Protein AF-A0A933Y290-F1 (afdb_monomer)

Radius of gyration: 16.46 Å; Cα contacts (8 Å, |Δi|>4): 812; chains: 1; bounding box: 44×34×40 Å

Solvent-accessible surface area (backbone atoms only — not comparable to full-atom values): 11798 Å² total; per-residue (Å²): 84,79,45,64,68,41,77,47,66,64,30,86,40,48,66,35,74,45,85,66,47,60,42,38,39,39,33,39,24,38,37,29,41,10,52,30,3,31,33,42,36,52,27,55,89,42,58,9,36,37,38,37,30,27,23,38,33,32,13,8,26,36,55,54,27,0,26,41,34,42,32,26,21,38,29,34,44,35,24,26,23,27,36,28,40,26,19,5,68,60,6,5,29,35,33,34,31,49,19,64,39,31,39,40,28,19,18,29,41,50,59,76,76,89,62,64,26,40,46,32,31,31,36,49,13,26,41,38,40,29,18,25,35,26,62,69,37,77,78,45,45,46,68,29,97,72,26,46,80,46,82,50,62,65,54,39,62,66,74,50,44,42,68,30,65,30,29,88,82,64,41,55,72,53,48,87,57,37,34,80,46,60,30,92,86,22,71,35,48,26,23,4,40,56,84,66,51,53,54,17,77,76,36,85,87,68,83,74,64,42,76,44,60,46,63,51,28,55,81,72,41,62,32,56,48,68,50,93,88,52,71,79,66,36,43,75,71,80,52,27,21,29,33,14,24,41,46,57,81,126

Nearest PDB structures (foldseek):
  4mxn-assembly2_B  TM=4.939E-01  e=3.594E-01  Parabacteroides merdae ATCC 43184
  4mxn-assembly4_D  TM=4.990E-01  e=5.391E-01  Parabacteroides merdae ATCC 43184
  5w6h-assembly1_C  TM=6.050E-01  e=1.563E+00  Kuttervirus CBA120
  6nzs-assembly1_A  TM=2.242E-01  e=3.177E+00  Pseudarthrobacter oxydans

Structure (mmCIF, N/CA/C/O backbone):
data_AF-A0A933Y290-F1
#
_entry.id   AF-A0A933Y290-F1
#
loop_
_atom_site.group_PDB
_atom_site.id
_atom_site.type_symbol
_atom_site.label_atom_id
_atom_site.label_alt_id
_atom_site.label_comp_id
_atom_site.label_asym_id
_atom_site.label_entity_id
_atom_site.label_seq_id
_atom_site.pdbx_PDB_ins_code
_atom_site.Cartn_x
_atom_site.Cartn_y
_atom_site.Cartn_z
_atom_site.occupancy
_atom_site.B_iso_or_equiv
_atom_site.auth_seq_id
_atom_site.auth_comp_id
_atom_site.auth_asym_id
_atom_site.auth_atom_id
_atom_site.pdbx_PDB_model_num
ATOM 1 N N . MET A 1 1 ? 4.139 18.335 2.724 1.00 83.25 1 MET A N 1
ATOM 2 C CA . MET A 1 1 ? 3.183 18.327 1.597 1.00 83.25 1 MET A CA 1
ATOM 3 C C . MET A 1 1 ? 2.053 17.419 2.010 1.00 83.25 1 MET A C 1
ATOM 5 O O . MET A 1 1 ? 2.340 16.337 2.496 1.00 83.25 1 MET A O 1
ATOM 9 N N . GLN A 1 2 ? 0.821 17.872 1.860 1.00 86.31 2 GLN A N 1
ATOM 10 C CA . GLN A 1 2 ? -0.363 17.123 2.254 1.00 86.31 2 GLN A CA 1
ATOM 11 C C . GLN A 1 2 ? -1.318 17.171 1.072 1.00 86.31 2 GLN A C 1
ATOM 13 O O . GLN A 1 2 ? -1.590 18.255 0.552 1.00 86.31 2 GLN A O 1
ATOM 18 N N . LEU A 1 3 ? -1.709 15.998 0.591 1.00 88.19 3 LEU A N 1
ATOM 19 C CA . LEU A 1 3 ? -2.733 15.824 -0.423 1.00 88.19 3 LEU A CA 1
ATOM 20 C C . LEU A 1 3 ? -3.827 14.963 0.175 1.00 88.19 3 LEU A C 1
ATOM 22 O O . LEU A 1 3 ? -3.558 13.891 0.716 1.00 88.19 3 LEU A O 1
ATOM 26 N N . GLU A 1 4 ? -5.049 15.448 0.041 1.00 89.00 4 GLU A N 1
ATOM 27 C CA . GLU A 1 4 ? -6.233 14.811 0.588 1.00 89.00 4 GLU A CA 1
ATOM 28 C C . GLU A 1 4 ? -7.268 14.727 -0.512 1.00 89.00 4 GLU A C 1
ATOM 30 O O . GLU A 1 4 ? -7.468 15.699 -1.252 1.00 89.00 4 GLU A O 1
ATOM 35 N N . ARG A 1 5 ? -7.883 13.552 -0.672 1.00 88.12 5 ARG A N 1
ATOM 36 C CA . ARG A 1 5 ? -8.998 13.338 -1.609 1.00 88.12 5 ARG A CA 1
ATOM 37 C C . ARG A 1 5 ? -8.696 13.812 -3.034 1.00 88.12 5 ARG A C 1
ATOM 39 O O . ARG A 1 5 ? -9.580 14.230 -3.782 1.00 88.12 5 ARG A O 1
ATOM 46 N N . THR A 1 6 ? -7.421 13.767 -3.412 1.00 90.94 6 THR A N 1
ATOM 47 C CA . THR A 1 6 ? -6.929 14.319 -4.671 1.00 90.94 6 THR A CA 1
ATOM 48 C C . THR A 1 6 ? -6.850 13.213 -5.714 1.00 90.94 6 THR A C 1
ATOM 50 O O . THR A 1 6 ? -6.317 12.135 -5.452 1.00 90.94 6 THR A O 1
ATOM 53 N N . ARG A 1 7 ? -7.362 13.488 -6.918 1.00 91.19 7 ARG A N 1
ATOM 54 C CA . ARG A 1 7 ? -7.222 12.607 -8.084 1.00 91.19 7 ARG A CA 1
ATOM 55 C C . ARG A 1 7 ? -6.186 13.189 -9.042 1.00 91.19 7 ARG A C 1
ATOM 57 O O . ARG A 1 7 ? -6.366 14.303 -9.526 1.00 91.19 7 ARG A O 1
ATOM 64 N N . ILE A 1 8 ? -5.119 12.440 -9.306 1.00 89.94 8 ILE A N 1
ATOM 65 C CA . ILE A 1 8 ? -4.008 12.831 -10.181 1.00 89.94 8 ILE A CA 1
ATOM 66 C C . ILE A 1 8 ? -3.876 11.787 -11.286 1.00 89.94 8 ILE A C 1
ATOM 68 O O . ILE A 1 8 ? -3.597 10.624 -10.997 1.00 89.94 8 ILE A O 1
ATOM 72 N N . VAL A 1 9 ? -4.086 12.190 -12.540 1.00 89.62 9 VAL A N 1
ATOM 73 C CA . VAL A 1 9 ? -4.173 11.238 -13.654 1.00 89.62 9 VAL A CA 1
ATOM 74 C C . VAL A 1 9 ? -3.431 11.688 -14.904 1.00 89.62 9 VAL A C 1
ATOM 76 O O . VAL A 1 9 ? -3.265 12.889 -15.119 1.00 89.62 9 VAL A O 1
ATOM 79 N N . ASP A 1 10 ? -2.999 10.711 -15.705 1.00 86.19 10 ASP A N 1
ATOM 80 C CA . ASP A 1 10 ? -2.481 10.868 -17.073 1.00 86.19 10 ASP A CA 1
ATOM 81 C C . ASP A 1 10 ? -1.319 11.873 -17.220 1.00 86.19 10 ASP A C 1
ATOM 83 O O . ASP A 1 10 ? -1.198 12.587 -18.221 1.00 86.19 10 ASP A O 1
ATOM 87 N N . ASN A 1 11 ? -0.429 11.953 -16.222 1.00 82.81 11 ASN A N 1
ATOM 88 C CA . ASN A 1 11 ? 0.735 12.835 -16.303 1.00 82.81 11 ASN A CA 1
ATOM 89 C C . ASN A 1 11 ? 1.838 12.239 -17.180 1.00 82.81 11 ASN A C 1
ATOM 91 O O . ASN A 1 11 ? 2.195 11.065 -17.082 1.00 82.81 11 ASN A O 1
ATOM 95 N N . ALA A 1 12 ? 2.462 13.108 -17.978 1.00 70.31 12 ALA A N 1
ATOM 96 C CA . ALA A 1 12 ? 3.629 12.769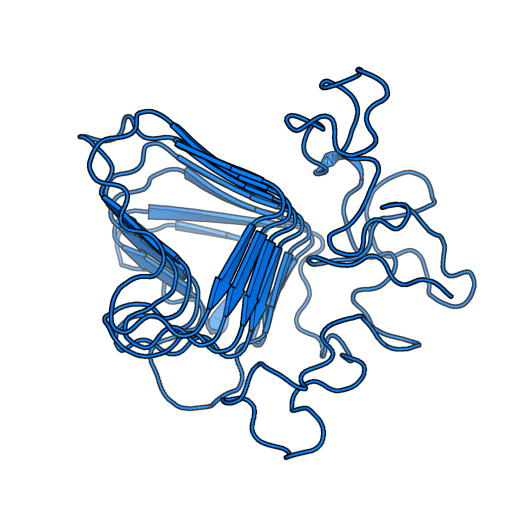 -18.794 1.00 70.31 12 ALA A CA 1
ATOM 97 C C . ALA A 1 12 ? 4.946 12.677 -17.988 1.00 70.31 12 ALA A C 1
ATOM 99 O O . ALA A 1 12 ? 5.973 12.296 -18.541 1.00 70.31 12 ALA A O 1
ATOM 100 N N . GLY A 1 13 ? 4.935 13.057 -16.705 1.00 70.31 13 GLY A N 1
ATOM 101 C CA . GLY A 1 13 ? 6.044 12.919 -15.754 1.00 70.31 13 GLY A CA 1
ATOM 102 C C . GLY A 1 13 ? 5.588 12.197 -14.484 1.00 70.31 13 GLY A C 1
ATOM 103 O O . GLY A 1 13 ? 4.470 11.689 -14.451 1.00 70.31 13 GLY A O 1
ATOM 104 N N . TYR A 1 14 ? 6.418 12.183 -13.433 1.00 67.88 14 TYR A N 1
ATOM 105 C CA . TYR A 1 14 ? 5.937 11.754 -12.113 1.00 67.88 14 TYR A CA 1
ATOM 106 C C . TYR A 1 14 ? 4.724 12.607 -11.724 1.00 67.88 14 TYR A C 1
ATOM 108 O O . TYR A 1 14 ? 4.820 13.837 -11.750 1.00 67.88 14 TYR A O 1
ATOM 116 N N . ALA A 1 15 ? 3.615 11.970 -11.342 1.00 77.19 15 ALA A N 1
ATOM 117 C CA . ALA A 1 15 ? 2.432 12.682 -10.847 1.00 77.19 15 ALA A CA 1
ATOM 118 C C . ALA A 1 15 ? 2.764 13.529 -9.606 1.00 77.19 15 ALA A C 1
ATOM 120 O O . ALA A 1 15 ? 2.271 14.646 -9.450 1.00 77.19 15 ALA A O 1
ATOM 121 N N . LEU A 1 16 ? 3.654 13.022 -8.752 1.00 83.56 16 LEU A N 1
ATOM 122 C CA . LEU A 1 16 ? 4.161 13.714 -7.578 1.00 83.56 16 LEU A CA 1
ATOM 123 C C . LEU A 1 16 ? 5.692 13.693 -7.551 1.00 83.56 16 LEU A C 1
ATOM 125 O O . LEU A 1 16 ? 6.316 12.638 -7.456 1.00 83.56 16 LEU A O 1
ATOM 129 N N . TYR A 1 17 ? 6.294 14.883 -7.578 1.00 82.88 17 TYR A N 1
ATOM 130 C CA . TYR A 1 17 ? 7.720 15.090 -7.332 1.00 82.88 17 TYR A CA 1
ATOM 131 C C . TYR A 1 17 ? 7.901 15.959 -6.089 1.00 82.88 17 TYR A C 1
ATOM 133 O O . TYR A 1 17 ? 7.688 17.173 -6.118 1.00 82.88 17 TYR A O 1
ATOM 141 N N . ALA A 1 18 ? 8.290 15.338 -4.981 1.00 77.31 18 ALA A N 1
ATOM 142 C CA . ALA A 1 18 ? 8.380 16.009 -3.693 1.00 77.31 18 ALA A CA 1
ATOM 143 C C . ALA A 1 18 ? 9.837 16.338 -3.337 1.00 77.31 18 ALA A C 1
ATOM 145 O O . ALA A 1 18 ? 10.438 15.700 -2.476 1.00 77.31 18 ALA A O 1
ATOM 146 N N . SER A 1 19 ? 10.437 17.342 -3.983 1.00 64.06 19 SER A N 1
ATOM 147 C CA . SER A 1 19 ? 11.769 17.805 -3.580 1.00 64.06 19 SER A CA 1
ATOM 148 C C . SER A 1 19 ? 11.686 18.576 -2.267 1.00 64.06 19 SER A C 1
ATOM 150 O O . SER A 1 19 ? 11.205 19.707 -2.262 1.00 64.06 19 SER A O 1
ATOM 152 N N . THR A 1 20 ? 12.229 18.006 -1.190 1.00 65.75 20 THR A N 1
ATOM 153 C CA . THR A 1 20 ? 12.545 18.649 0.107 1.00 65.75 20 THR A CA 1
ATOM 154 C C . THR A 1 20 ? 11.535 18.701 1.274 1.00 65.75 20 THR A C 1
ATOM 156 O O . THR A 1 20 ? 11.839 19.377 2.259 1.00 65.75 20 THR A O 1
ATOM 159 N N . PRO A 1 21 ? 10.380 18.011 1.299 1.00 67.88 21 PRO A N 1
ATOM 160 C CA . PRO A 1 21 ? 9.510 18.087 2.473 1.00 67.88 21 PRO A CA 1
ATOM 161 C C . PRO A 1 21 ? 10.057 17.280 3.664 1.00 67.88 21 PRO A C 1
ATOM 163 O O . PRO A 1 21 ? 10.553 16.165 3.511 1.00 67.88 21 PRO A O 1
ATOM 166 N N . ALA A 1 22 ? 9.892 17.827 4.873 1.00 81.94 22 ALA A N 1
ATOM 167 C CA . ALA A 1 22 ? 10.108 17.092 6.122 1.00 81.94 22 ALA A CA 1
ATOM 168 C C . ALA A 1 22 ? 9.022 16.024 6.361 1.00 81.94 22 ALA A C 1
ATOM 170 O O . ALA A 1 22 ? 9.302 14.990 6.954 1.00 81.94 22 ALA A O 1
ATOM 171 N N . ALA A 1 23 ? 7.803 16.252 5.860 1.00 89.88 23 ALA A N 1
ATOM 172 C CA . ALA A 1 23 ? 6.689 15.313 5.947 1.00 89.88 23 ALA A CA 1
ATOM 173 C C . ALA A 1 23 ? 5.847 15.324 4.662 1.00 89.88 23 ALA A C 1
ATOM 175 O O . ALA A 1 23 ? 5.568 16.393 4.095 1.00 89.88 23 ALA A O 1
ATOM 176 N N . ILE A 1 24 ? 5.437 14.140 4.214 1.00 91.75 24 ILE A N 1
ATOM 177 C CA . ILE A 1 24 ? 4.504 13.920 3.106 1.00 91.75 24 ILE A CA 1
ATOM 178 C C . ILE A 1 24 ? 3.327 13.108 3.623 1.00 91.75 24 ILE A C 1
ATOM 180 O O . ILE A 1 24 ? 3.532 12.073 4.246 1.00 91.75 24 ILE A O 1
ATOM 184 N N . GLN A 1 25 ? 2.116 13.569 3.339 1.00 92.12 25 GLN A N 1
ATOM 185 C CA . GLN A 1 25 ? 0.874 12.873 3.646 1.00 92.12 25 GLN A CA 1
ATOM 186 C C . GLN A 1 25 ? 0.047 12.772 2.366 1.00 92.12 25 GLN A C 1
ATOM 188 O O . GLN A 1 25 ? -0.246 13.792 1.739 1.00 92.12 25 GLN A O 1
ATOM 193 N N . LEU A 1 26 ? -0.278 11.547 1.969 1.00 93.75 26 LEU A N 1
ATOM 194 C CA . LEU A 1 26 ? -1.248 11.235 0.928 1.00 93.75 26 LEU A CA 1
ATOM 195 C C . LEU A 1 26 ? -2.401 10.517 1.621 1.00 93.75 26 LEU A C 1
ATOM 197 O O . LEU A 1 26 ? -2.192 9.436 2.165 1.00 93.75 26 LEU A O 1
ATOM 201 N N . VAL A 1 27 ? -3.577 11.135 1.643 1.00 94.00 27 VAL A N 1
ATOM 202 C CA . VAL A 1 27 ? -4.765 10.590 2.311 1.00 94.00 27 VAL A CA 1
ATOM 203 C C . VAL A 1 27 ? -5.911 10.550 1.311 1.00 94.00 27 VAL A C 1
ATOM 205 O O . VAL A 1 27 ? -6.169 11.540 0.618 1.00 94.00 27 VAL A O 1
ATOM 208 N N . ALA A 1 28 ? -6.579 9.406 1.184 1.00 94.88 28 ALA A N 1
ATOM 209 C CA . ALA A 1 28 ? -7.736 9.239 0.300 1.00 94.88 28 ALA A CA 1
ATOM 210 C C . ALA A 1 28 ? -7.475 9.659 -1.169 1.00 94.88 28 ALA A C 1
ATOM 212 O O . ALA A 1 28 ? -8.363 10.164 -1.860 1.00 94.88 28 ALA A O 1
ATOM 213 N N . CYS A 1 29 ? -6.240 9.521 -1.664 1.00 95.62 29 CYS A N 1
ATOM 214 C CA . CYS A 1 29 ? -5.858 9.971 -3.006 1.00 95.62 29 CYS A CA 1
ATOM 215 C C . CYS A 1 29 ? -6.007 8.865 -4.058 1.00 95.62 29 CYS A C 1
ATOM 217 O O . CYS A 1 29 ? -5.816 7.686 -3.775 1.00 95.62 29 CYS A O 1
ATOM 219 N N . ARG A 1 30 ? -6.278 9.254 -5.308 1.00 96.62 30 ARG A N 1
ATOM 220 C CA . ARG A 1 30 ? -6.253 8.359 -6.477 1.00 96.62 30 ARG A CA 1
ATOM 221 C C . ARG A 1 30 ? -5.191 8.836 -7.449 1.00 96.62 30 ARG A C 1
ATOM 223 O O . ARG A 1 30 ? -5.301 9.946 -7.969 1.00 96.62 30 ARG A O 1
ATOM 230 N N . ILE A 1 31 ? -4.172 8.027 -7.695 1.00 96.06 31 ILE A N 1
ATOM 231 C CA . ILE A 1 31 ? -3.076 8.371 -8.599 1.00 96.06 31 ILE A CA 1
ATOM 232 C C . ILE A 1 31 ? -3.006 7.296 -9.677 1.00 96.06 31 ILE A C 1
ATOM 234 O O . ILE A 1 31 ? -2.653 6.158 -9.376 1.00 96.06 31 ILE A O 1
ATOM 238 N N . GLN A 1 32 ? -3.410 7.630 -10.905 1.00 95.69 32 GLN A N 1
ATOM 239 C CA . GLN A 1 32 ? -3.681 6.619 -11.936 1.00 95.69 32 GLN A CA 1
ATOM 240 C C . GLN A 1 32 ? -3.190 7.032 -13.330 1.00 95.69 32 GLN A C 1
ATOM 242 O O . GLN A 1 32 ? -3.154 8.219 -13.641 1.00 95.69 32 GLN A O 1
ATOM 247 N N . GLY A 1 33 ? -2.799 6.087 -14.185 1.00 93.31 33 GLY A N 1
ATOM 248 C CA . GLY A 1 33 ? -2.497 6.365 -15.602 1.00 93.31 33 GLY A CA 1
ATOM 249 C C . GLY A 1 33 ? -1.226 7.168 -15.890 1.00 93.31 33 GLY A C 1
ATOM 250 O O . GLY A 1 33 ? -1.034 7.653 -17.005 1.00 93.31 33 GLY A O 1
ATOM 251 N N . ASN A 1 34 ? -0.349 7.388 -14.907 1.00 93.06 34 ASN A N 1
ATOM 252 C CA . ASN A 1 34 ? 0.820 8.253 -15.103 1.00 93.06 34 ASN A CA 1
ATOM 253 C C . ASN A 1 34 ? 1.928 7.525 -15.878 1.00 93.06 34 ASN A C 1
ATOM 255 O O . ASN A 1 34 ? 2.181 6.354 -15.635 1.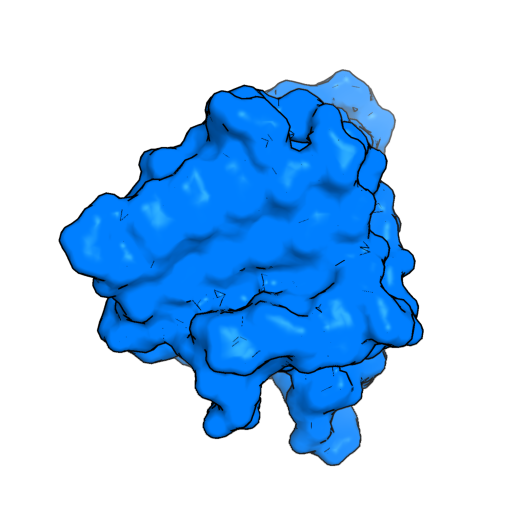00 93.06 34 ASN A O 1
ATOM 259 N N . SER A 1 35 ? 2.611 8.207 -16.803 1.00 89.50 35 SER A N 1
ATOM 260 C CA . SER A 1 35 ? 3.530 7.568 -17.771 1.00 89.50 35 SER A CA 1
ATOM 261 C C . SER A 1 35 ? 5.003 7.485 -17.337 1.00 89.50 35 SER A C 1
ATOM 263 O O . SER A 1 35 ? 5.815 6.875 -18.036 1.00 89.50 35 SER A O 1
ATOM 265 N N . ILE A 1 36 ? 5.381 8.124 -16.223 1.00 87.75 36 ILE A N 1
ATOM 266 C CA . ILE A 1 36 ? 6.724 8.016 -15.614 1.00 87.75 36 ILE A CA 1
ATOM 267 C C . ILE A 1 36 ? 6.575 7.816 -14.099 1.00 87.75 36 ILE A C 1
ATOM 269 O O . ILE A 1 36 ? 7.250 8.460 -13.304 1.00 87.75 36 ILE A O 1
ATOM 273 N N . GLY A 1 37 ? 5.654 6.948 -13.700 1.00 88.12 37 GLY A N 1
ATOM 274 C CA . GLY A 1 37 ? 5.375 6.607 -12.314 1.00 88.12 37 GLY A CA 1
ATOM 275 C C . GLY A 1 37 ? 4.480 7.601 -11.563 1.00 88.12 37 GLY A C 1
ATOM 276 O O . GLY A 1 37 ? 4.270 8.744 -11.978 1.00 88.12 37 GLY A O 1
ATOM 277 N N . ALA A 1 38 ? 3.941 7.167 -10.425 1.00 89.81 38 ALA A N 1
ATOM 278 C CA . ALA A 1 38 ? 2.997 7.947 -9.631 1.00 89.81 38 ALA A CA 1
ATOM 279 C C . ALA A 1 38 ? 3.700 8.972 -8.732 1.00 89.81 38 ALA A C 1
ATOM 281 O O . ALA A 1 38 ? 3.397 10.163 -8.782 1.00 89.81 38 ALA A O 1
ATOM 282 N N . ALA A 1 39 ? 4.651 8.536 -7.908 1.00 91.75 39 ALA A N 1
ATOM 283 C CA . ALA A 1 39 ? 5.265 9.387 -6.898 1.00 91.75 39 ALA A CA 1
ATOM 284 C C . ALA A 1 39 ? 6.755 9.094 -6.724 1.00 91.75 39 ALA A C 1
ATOM 286 O O . ALA A 1 39 ? 7.153 7.983 -6.378 1.00 91.75 39 ALA A O 1
ATOM 287 N N . TYR A 1 40 ? 7.579 10.130 -6.880 1.00 93.00 40 TYR A N 1
ATOM 288 C CA . TYR A 1 40 ? 8.984 10.111 -6.498 1.00 93.00 40 TYR A CA 1
ATOM 289 C C . TYR A 1 40 ? 9.237 11.047 -5.316 1.00 93.00 40 TYR A C 1
ATOM 291 O O . TYR A 1 40 ? 9.005 12.261 -5.377 1.00 93.00 40 TYR A O 1
ATOM 299 N N . ILE A 1 41 ? 9.741 10.459 -4.234 1.00 92.62 41 ILE A N 1
ATOM 300 C CA . ILE A 1 41 ? 9.990 11.119 -2.959 1.00 92.62 41 ILE A CA 1
ATOM 301 C C . ILE A 1 41 ? 11.487 11.022 -2.621 1.00 92.62 41 ILE A C 1
ATOM 303 O O . ILE A 1 41 ? 11.935 10.047 -2.007 1.00 92.62 41 ILE A O 1
ATOM 307 N N . PRO A 1 42 ? 12.284 12.034 -3.009 1.00 91.00 42 PRO A N 1
ATOM 308 C CA . PRO A 1 42 ? 13.645 12.203 -2.522 1.00 91.00 42 PRO A CA 1
ATOM 309 C C . PRO A 1 42 ? 13.639 12.847 -1.128 1.00 91.00 42 PRO A C 1
ATOM 311 O O . PRO A 1 42 ? 13.432 14.052 -0.966 1.00 91.00 42 PRO A O 1
ATOM 314 N N . GLY A 1 43 ? 13.885 12.033 -0.109 1.00 83.56 43 GLY A N 1
ATOM 315 C CA . GLY A 1 43 ? 14.068 12.464 1.266 1.00 83.56 43 GLY A CA 1
ATOM 316 C C . GLY A 1 43 ? 15.353 13.269 1.470 1.00 83.56 43 GLY A C 1
ATOM 317 O O . GLY A 1 43 ? 16.386 13.034 0.839 1.00 83.56 43 GLY A O 1
ATOM 318 N N . VAL A 1 44 ? 15.299 14.241 2.382 1.00 76.62 44 VAL A N 1
ATOM 319 C CA . VAL A 1 44 ? 16.448 15.101 2.708 1.00 76.62 44 VAL A CA 1
ATOM 320 C C . VAL A 1 44 ? 17.234 14.481 3.858 1.00 76.62 44 VAL A C 1
ATOM 322 O O . VAL A 1 44 ? 16.897 14.664 5.028 1.00 76.62 44 VAL A O 1
ATOM 325 N N . GLY A 1 45 ? 18.279 13.718 3.530 1.00 70.25 45 GLY A N 1
ATOM 326 C CA . GLY A 1 45 ? 19.233 13.204 4.519 1.00 70.25 45 GLY A CA 1
ATOM 327 C C . GLY A 1 45 ? 18.620 12.328 5.619 1.00 70.25 45 GLY A C 1
ATOM 328 O O . GLY A 1 45 ? 19.118 12.356 6.740 1.00 70.25 45 GLY A O 1
ATOM 329 N N . GLY A 1 46 ? 17.544 11.583 5.332 1.00 73.56 46 GLY A N 1
ATOM 330 C CA . GLY A 1 46 ? 16.915 10.688 6.308 1.00 73.56 46 GLY A CA 1
ATOM 331 C C . GLY A 1 46 ? 15.998 11.371 7.323 1.00 73.56 46 GLY A C 1
ATOM 332 O O . GLY A 1 46 ? 15.773 10.796 8.379 1.00 73.56 46 GLY A O 1
ATOM 333 N N . THR A 1 47 ? 15.483 12.575 7.039 1.00 87.12 47 THR A N 1
ATOM 334 C CA . THR A 1 47 ? 14.530 13.286 7.925 1.00 87.12 47 THR A CA 1
ATOM 335 C C . THR A 1 47 ? 13.083 13.260 7.433 1.00 87.12 47 THR A C 1
ATOM 337 O O . THR A 1 47 ? 12.168 13.517 8.206 1.00 87.12 47 THR A O 1
ATOM 340 N N . THR A 1 48 ? 12.859 12.935 6.156 1.00 93.06 48 THR A N 1
ATOM 341 C CA . THR A 1 48 ? 11.524 12.953 5.549 1.00 93.06 48 THR A CA 1
ATOM 342 C 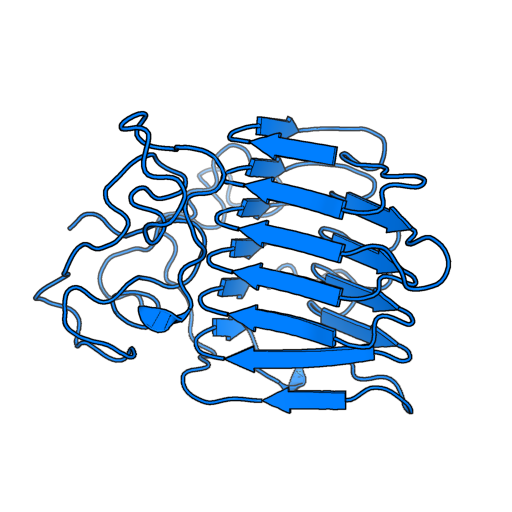C . THR A 1 48 ? 10.679 11.781 6.035 1.00 93.06 48 THR A C 1
ATOM 344 O O . THR A 1 48 ? 11.062 10.630 5.821 1.00 93.06 48 THR A O 1
ATOM 347 N N . THR A 1 49 ? 9.517 12.055 6.623 1.00 94.38 49 THR A N 1
ATOM 348 C CA . THR A 1 49 ? 8.494 11.040 6.908 1.00 94.38 49 THR A CA 1
ATOM 349 C C . THR A 1 49 ? 7.435 11.020 5.812 1.00 94.38 49 THR A C 1
ATOM 351 O O . THR A 1 49 ? 7.084 12.057 5.245 1.00 94.38 49 THR A O 1
ATOM 354 N N . VAL A 1 50 ? 6.937 9.831 5.488 1.00 95.31 50 VAL A N 1
ATOM 355 C CA . VAL A 1 50 ? 5.879 9.636 4.492 1.00 95.31 50 VAL A CA 1
ATOM 356 C C . VAL A 1 50 ? 4.723 8.885 5.142 1.00 95.31 50 VAL A C 1
ATOM 358 O O . VAL A 1 50 ? 4.942 7.870 5.794 1.00 95.31 50 VAL A O 1
ATOM 361 N N . ASN A 1 51 ? 3.507 9.383 4.969 1.00 95.44 51 ASN A N 1
ATOM 362 C CA . ASN A 1 51 ? 2.272 8.695 5.312 1.00 95.44 51 ASN A CA 1
ATOM 363 C C . ASN A 1 51 ? 1.437 8.551 4.041 1.00 95.44 51 ASN A C 1
ATOM 365 O O . ASN A 1 51 ? 1.183 9.547 3.361 1.00 95.44 51 ASN A O 1
ATOM 369 N N . VAL A 1 52 ? 1.044 7.328 3.720 1.00 96.94 52 VAL A N 1
ATOM 370 C CA . VAL A 1 52 ? 0.152 7.006 2.609 1.00 96.94 52 VAL A CA 1
ATOM 371 C C . VAL A 1 52 ? -0.984 6.193 3.194 1.00 96.94 52 VAL A C 1
ATOM 373 O O . VAL A 1 52 ? -0.771 5.064 3.622 1.00 96.94 52 VAL A O 1
ATOM 376 N N . ASP A 1 53 ? -2.165 6.784 3.243 1.00 96.19 53 ASP A N 1
ATOM 377 C CA . ASP A 1 53 ? -3.338 6.162 3.833 1.00 96.19 53 ASP A CA 1
ATOM 378 C C . ASP A 1 53 ? -4.519 6.263 2.872 1.00 96.19 53 ASP A C 1
ATOM 380 O O . ASP A 1 53 ? -4.715 7.290 2.214 1.00 96.19 53 ASP A O 1
ATOM 384 N N . GLN A 1 54 ? -5.280 5.177 2.741 1.00 96.12 54 GLN A N 1
ATOM 385 C CA . GLN A 1 54 ? -6.496 5.142 1.918 1.00 96.12 54 GLN A CA 1
ATOM 386 C C . GLN A 1 54 ? -6.279 5.529 0.457 1.00 96.12 54 GLN A C 1
ATOM 388 O O . GLN A 1 54 ? -7.150 6.101 -0.195 1.00 96.12 54 GLN A O 1
ATOM 393 N N . CYS A 1 55 ? -5.092 5.260 -0.075 1.00 97.50 55 CYS A N 1
ATOM 394 C CA . CYS A 1 55 ? -4.766 5.648 -1.435 1.00 97.50 55 CYS A CA 1
ATOM 395 C C . CYS A 1 55 ? -5.017 4.509 -2.424 1.00 97.50 55 CYS A C 1
ATOM 397 O O . CYS A 1 55 ? -4.908 3.328 -2.098 1.00 97.50 55 CYS A O 1
ATOM 399 N N . LEU A 1 56 ? -5.289 4.887 -3.667 1.00 98.00 56 LEU A N 1
ATOM 400 C CA . LEU A 1 56 ? -5.295 3.989 -4.811 1.00 98.00 56 LEU A CA 1
ATOM 401 C C . LEU A 1 56 ? -4.211 4.413 -5.800 1.00 98.00 56 LEU A C 1
ATOM 403 O O . LEU A 1 56 ? -4.232 5.537 -6.311 1.00 98.00 56 LEU A O 1
ATOM 407 N N . PHE A 1 57 ? -3.306 3.487 -6.096 1.00 97.00 57 PHE A N 1
ATOM 408 C CA . PHE A 1 57 ? -2.337 3.582 -7.179 1.00 97.00 57 PHE A CA 1
ATOM 409 C C . PHE A 1 57 ? -2.681 2.525 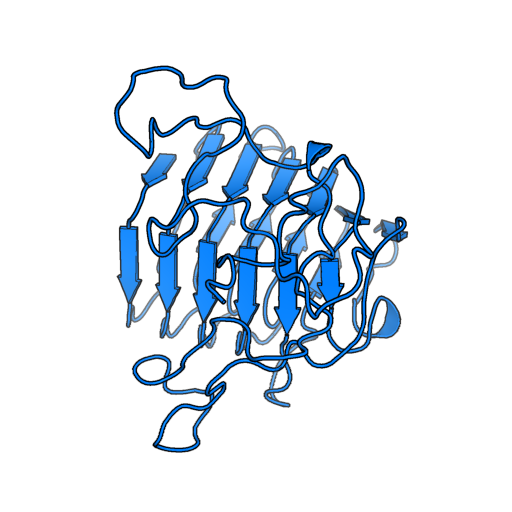-8.219 1.00 97.00 57 PHE A C 1
ATOM 411 O O . PHE A 1 57 ? -2.554 1.338 -7.939 1.00 97.00 57 PHE A O 1
ATOM 418 N N . ASP A 1 58 ? -3.109 2.953 -9.402 1.00 95.88 58 ASP A N 1
ATOM 419 C CA . ASP A 1 58 ? -3.584 2.041 -10.445 1.00 95.88 58 ASP A CA 1
ATOM 420 C C . ASP A 1 58 ? -3.024 2.431 -11.810 1.00 95.88 58 ASP A C 1
ATOM 422 O O . ASP A 1 58 ? -3.083 3.595 -12.204 1.00 95.88 58 ASP A O 1
ATOM 426 N N . ALA A 1 59 ? -2.449 1.460 -12.514 1.00 94.00 59 ALA A N 1
ATOM 427 C CA . ALA A 1 59 ? -1.983 1.618 -13.888 1.00 94.00 59 ALA A CA 1
ATOM 428 C C . ALA A 1 59 ? -1.038 2.827 -14.045 1.00 94.00 59 ALA A C 1
ATOM 430 O O . ALA A 1 59 ? -1.228 3.723 -14.863 1.00 94.00 59 ALA A O 1
ATOM 431 N N . ASN A 1 60 ? -0.014 2.898 -13.192 1.00 93.25 60 ASN A N 1
ATOM 432 C CA . ASN A 1 60 ? 1.055 3.884 -13.323 1.00 93.25 60 ASN A CA 1
ATOM 433 C C . ASN A 1 60 ? 2.285 3.213 -13.937 1.00 93.25 60 ASN A C 1
ATOM 435 O O . ASN A 1 60 ? 2.800 2.233 -13.399 1.00 93.25 60 ASN A O 1
ATOM 439 N N . PHE A 1 61 ? 2.760 3.751 -15.054 1.00 88.94 61 PHE A N 1
ATOM 440 C CA . PHE A 1 61 ? 3.738 3.127 -15.937 1.00 88.94 61 PHE A CA 1
ATOM 441 C C . PHE A 1 61 ? 5.048 3.893 -16.012 1.00 88.94 61 PHE A C 1
ATOM 443 O O . PHE A 1 61 ? 5.133 5.084 -15.719 1.00 88.94 61 PHE A O 1
ATOM 450 N N . GLY A 1 62 ? 6.056 3.210 -16.544 1.00 85.12 62 GLY A N 1
ATOM 451 C CA . GLY A 1 62 ? 7.313 3.803 -16.956 1.00 85.12 62 GLY A CA 1
ATOM 452 C C . GLY A 1 62 ? 8.197 4.231 -15.790 1.00 85.12 62 GLY A C 1
ATOM 453 O O . GLY A 1 62 ? 8.015 3.861 -14.633 1.00 85.12 62 GLY A O 1
ATOM 454 N N . GLY A 1 63 ? 9.244 4.984 -16.124 1.00 86.50 63 GLY A N 1
ATOM 455 C CA . GLY A 1 63 ? 10.262 5.363 -15.151 1.00 86.50 63 GLY A CA 1
ATOM 456 C C . GLY A 1 63 ? 10.931 4.157 -14.475 1.00 86.50 63 GLY A C 1
ATOM 457 O O . GLY A 1 63 ? 11.031 3.060 -15.032 1.00 86.50 63 GLY A O 1
ATOM 458 N N . ASN A 1 64 ? 11.438 4.386 -13.263 1.00 91.81 64 ASN A N 1
ATOM 459 C CA . ASN A 1 64 ? 12.043 3.323 -12.460 1.00 91.81 64 ASN A CA 1
ATOM 460 C C . ASN A 1 64 ? 10.995 2.550 -11.656 1.00 91.81 64 ASN A C 1
ATOM 462 O O . ASN A 1 64 ? 11.176 1.358 -11.415 1.00 91.81 64 ASN A O 1
ATOM 466 N N . VAL A 1 65 ? 9.928 3.222 -11.227 1.00 94.25 65 VAL A N 1
ATOM 467 C CA . VAL A 1 65 ? 8.920 2.671 -10.321 1.00 94.25 65 VAL A CA 1
ATOM 468 C C . VAL A 1 65 ? 7.553 3.132 -10.786 1.00 94.25 65 VAL A C 1
ATOM 470 O O . VAL A 1 65 ? 7.377 4.333 -10.992 1.00 94.25 65 VAL A O 1
ATOM 473 N N . GLY A 1 66 ? 6.614 2.199 -10.932 1.00 93.38 66 GLY A N 1
ATOM 474 C CA . GLY A 1 66 ? 5.258 2.512 -11.370 1.00 93.38 66 GLY A CA 1
ATOM 475 C C . GLY A 1 66 ? 4.497 3.316 -10.320 1.00 93.38 66 GLY A C 1
ATOM 476 O O . GLY A 1 66 ? 4.008 4.393 -10.631 1.00 93.38 66 GLY A O 1
ATOM 477 N N . ALA A 1 67 ? 4.449 2.888 -9.057 1.00 94.38 67 ALA A N 1
ATOM 478 C CA . ALA A 1 67 ? 3.733 3.645 -8.025 1.00 94.38 67 ALA A CA 1
ATOM 479 C C . ALA A 1 67 ? 4.645 4.548 -7.170 1.00 94.38 67 ALA A C 1
ATOM 481 O O . ALA A 1 67 ? 4.846 5.721 -7.484 1.00 94.38 67 ALA A O 1
ATOM 482 N N . LEU A 1 68 ? 5.193 4.040 -6.072 1.00 95.19 68 LEU A N 1
ATOM 483 C CA . LEU A 1 68 ? 5.836 4.819 -5.022 1.00 95.19 68 LEU A CA 1
ATOM 484 C C . LEU A 1 68 ? 7.345 4.558 -4.944 1.00 95.19 68 LEU A C 1
ATOM 486 O O . LEU A 1 68 ? 7.804 3.479 -4.561 1.00 95.19 68 LEU A O 1
ATOM 490 N N . TRP A 1 69 ? 8.138 5.589 -5.232 1.00 95.75 69 TRP A N 1
ATOM 491 C CA . TRP A 1 69 ? 9.591 5.558 -5.103 1.00 95.75 69 TRP A CA 1
ATOM 492 C C . TRP A 1 69 ? 10.075 6.408 -3.928 1.00 95.75 69 TRP A C 1
ATOM 494 O O . TRP A 1 69 ? 10.069 7.639 -3.982 1.00 95.75 69 TRP A O 1
ATOM 504 N N . LEU A 1 70 ? 10.553 5.735 -2.882 1.00 95.44 70 LEU A N 1
ATOM 505 C CA . LEU A 1 70 ? 11.106 6.337 -1.671 1.00 95.44 70 LEU A CA 1
ATOM 506 C C . LEU A 1 70 ? 12.633 6.299 -1.713 1.00 95.44 70 LEU A C 1
ATOM 508 O O . LEU A 1 70 ? 13.233 5.234 -1.889 1.00 95.44 70 LEU A O 1
ATOM 512 N N . VAL A 1 71 ? 13.282 7.443 -1.515 1.00 94.69 71 VAL A N 1
ATOM 513 C CA . VAL A 1 71 ? 14.747 7.535 -1.490 1.00 94.69 71 VAL A CA 1
ATOM 514 C C . VAL A 1 71 ? 15.191 8.356 -0.294 1.00 94.69 71 VAL A C 1
ATOM 516 O O . VAL A 1 71 ? 14.882 9.532 -0.225 1.00 94.69 71 VAL A O 1
ATOM 519 N N . GLN A 1 72 ? 15.964 7.770 0.621 1.00 94.38 72 GLN A N 1
ATOM 520 C CA . GLN A 1 72 ? 16.533 8.461 1.789 1.00 94.38 72 GLN A CA 1
ATOM 521 C C . GLN A 1 72 ? 15.480 9.126 2.697 1.00 94.38 72 GLN A C 1
ATOM 523 O O . GLN A 1 72 ? 15.738 10.169 3.306 1.00 94.38 72 GLN A O 1
ATOM 528 N N . CYS A 1 73 ? 14.292 8.528 2.797 1.00 94.12 73 CYS A N 1
ATOM 529 C CA . CYS A 1 73 ? 13.290 8.905 3.789 1.00 94.12 73 CYS A CA 1
ATOM 530 C C . CYS A 1 73 ? 13.693 8.367 5.170 1.00 94.12 73 CYS A C 1
ATOM 532 O O . CYS A 1 73 ? 14.355 7.336 5.273 1.00 94.12 73 CYS A O 1
ATOM 534 N N . GLN A 1 74 ? 13.282 9.047 6.239 1.00 95.62 74 GLN A N 1
ATOM 535 C CA . GLN A 1 74 ? 13.396 8.529 7.603 1.00 95.62 74 GLN A CA 1
ATOM 536 C C . GLN A 1 74 ? 12.518 7.287 7.772 1.00 95.62 74 GLN A C 1
ATOM 538 O O . GLN A 1 74 ? 12.955 6.262 8.292 1.00 95.62 74 GLN A O 1
ATOM 543 N N . SER A 1 75 ? 11.264 7.403 7.338 1.00 96.50 75 SER A N 1
ATOM 544 C CA . SER A 1 75 ? 10.260 6.358 7.453 1.00 96.50 75 SER A CA 1
ATOM 545 C C . SER A 1 75 ? 9.126 6.565 6.456 1.00 96.50 75 SER A C 1
ATOM 547 O O . SER A 1 75 ? 8.880 7.690 6.010 1.00 96.50 75 SER A O 1
ATOM 549 N N . ALA A 1 76 ? 8.417 5.486 6.147 1.00 97.44 76 ALA A N 1
ATOM 550 C CA . ALA A 1 76 ? 7.164 5.522 5.410 1.00 97.44 76 ALA A CA 1
ATOM 551 C C . ALA A 1 76 ? 6.143 4.586 6.063 1.00 97.44 76 ALA A C 1
ATOM 553 O O . ALA A 1 76 ? 6.443 3.413 6.267 1.00 97.44 76 ALA A O 1
ATOM 554 N N . SER A 1 77 ? 4.962 5.109 6.378 1.00 97.94 77 SER A N 1
ATOM 555 C CA . SER A 1 77 ? 3.802 4.324 6.792 1.00 97.94 77 SER A CA 1
ATOM 556 C C . SER A 1 77 ? 2.824 4.247 5.635 1.00 97.94 77 SER A C 1
ATOM 558 O O . SER A 1 77 ? 2.446 5.283 5.090 1.00 97.94 77 SER A O 1
ATOM 560 N N . ILE A 1 78 ? 2.469 3.030 5.238 1.00 98.62 78 ILE A N 1
ATOM 561 C CA . ILE A 1 78 ? 1.518 2.759 4.166 1.00 98.62 78 ILE A CA 1
ATOM 562 C C . ILE A 1 78 ? 0.409 1.892 4.756 1.00 98.62 78 ILE A C 1
ATOM 564 O O . ILE A 1 78 ? 0.659 0.756 5.166 1.00 98.62 78 ILE A O 1
ATOM 568 N N . THR A 1 79 ? -0.796 2.442 4.831 1.00 98.00 79 THR A N 1
ATOM 569 C CA . THR A 1 79 ? -1.964 1.802 5.441 1.00 98.00 79 THR A CA 1
ATOM 570 C C . THR A 1 79 ? -3.157 1.874 4.507 1.00 98.00 79 THR A C 1
ATOM 572 O O . THR A 1 79 ? -3.279 2.824 3.732 1.00 98.00 79 THR A O 1
ATOM 575 N N . ASN A 1 80 ? -4.037 0.870 4.552 1.00 98.00 80 ASN A N 1
ATOM 576 C CA . ASN A 1 80 ? -5.329 0.917 3.859 1.00 98.00 80 ASN A CA 1
ATOM 577 C C . ASN A 1 80 ? -5.198 1.286 2.372 1.00 98.00 80 ASN A C 1
ATOM 579 O O . ASN A 1 80 ? -5.993 2.052 1.847 1.00 98.00 80 ASN A O 1
ATOM 583 N N . THR A 1 81 ? -4.129 0.858 1.703 1.00 98.50 81 THR A N 1
ATOM 584 C CA . THR A 1 81 ? -3.772 1.356 0.369 1.00 98.50 81 THR A CA 1
ATOM 585 C C . THR A 1 81 ? -3.779 0.208 -0.625 1.00 98.50 81 THR A C 1
ATOM 587 O O . THR A 1 81 ? -3.340 -0.898 -0.313 1.00 98.50 81 THR A O 1
ATOM 590 N N . THR A 1 82 ? -4.261 0.474 -1.835 1.00 98.50 82 THR A N 1
ATOM 591 C CA . THR A 1 82 ? -4.274 -0.495 -2.935 1.00 98.50 82 THR A CA 1
ATOM 592 C C . THR A 1 82 ? -3.290 -0.058 -4.016 1.00 98.50 82 THR A C 1
ATOM 594 O O . THR A 1 82 ? -3.392 1.050 -4.547 1.00 98.50 82 THR A O 1
ATOM 597 N N . PHE A 1 83 ? -2.343 -0.935 -4.343 1.00 97.69 83 PHE A N 1
ATOM 598 C CA . PHE A 1 83 ? -1.439 -0.821 -5.483 1.00 97.69 83 PHE A CA 1
ATOM 599 C C . PHE A 1 83 ? -1.777 -1.911 -6.491 1.00 97.69 83 PHE A C 1
ATOM 601 O O . PHE A 1 83 ? -1.703 -3.095 -6.155 1.00 97.69 83 PHE A O 1
ATOM 608 N N . VAL A 1 84 ? -2.123 -1.510 -7.710 1.00 95.56 84 VAL A N 1
ATOM 609 C CA . VAL A 1 84 ? -2.401 -2.430 -8.812 1.00 95.56 84 VAL A CA 1
ATOM 610 C C . VAL A 1 84 ? -1.837 -1.912 -10.123 1.00 95.56 84 VAL A C 1
ATOM 612 O O . VAL A 1 84 ? -1.678 -0.706 -10.331 1.00 95.56 84 VAL A O 1
ATOM 615 N N . HIS A 1 85 ? -1.515 -2.844 -11.014 1.00 93.69 85 HIS A N 1
ATOM 616 C CA . HIS A 1 85 ? -1.090 -2.561 -12.387 1.00 93.69 85 HIS A CA 1
ATOM 617 C C . HIS A 1 85 ? 0.097 -1.578 -12.517 1.00 93.69 85 HIS A C 1
ATOM 619 O O . HIS A 1 85 ? 0.284 -0.944 -13.559 1.00 93.69 85 HIS A O 1
ATOM 625 N N . GLY A 1 86 ? 0.918 -1.419 -11.473 1.00 92.75 86 GLY A N 1
ATOM 626 C CA . GLY A 1 86 ? 2.097 -0.560 -11.500 1.00 92.75 86 GLY A CA 1
ATOM 627 C C . GLY A 1 86 ? 3.217 -1.180 -12.333 1.00 92.75 86 GLY A C 1
ATOM 628 O O . GLY A 1 86 ? 3.619 -2.318 -12.100 1.00 92.75 86 GLY A O 1
ATOM 629 N N . GLN A 1 87 ? 3.787 -0.438 -13.281 1.00 91.75 87 GLN A N 1
ATOM 630 C CA . GLN A 1 87 ? 4.897 -0.924 -14.104 1.00 91.75 87 GLN A CA 1
ATOM 631 C C . GLN A 1 87 ? 6.066 0.055 -14.084 1.00 91.75 87 GLN A C 1
ATOM 633 O O . GLN A 1 87 ? 5.978 1.163 -14.602 1.00 91.75 87 GLN A O 1
ATOM 638 N N . GLY A 1 88 ? 7.207 -0.382 -13.561 1.00 92.69 88 GLY A N 1
ATOM 639 C CA . GLY A 1 88 ? 8.469 0.350 -13.631 1.00 92.69 88 GLY A CA 1
ATOM 640 C C . GLY A 1 88 ? 9.631 -0.591 -13.926 1.00 92.69 88 GLY A C 1
ATOM 641 O O . GLY A 1 88 ? 9.553 -1.797 -13.682 1.00 92.69 88 GLY A O 1
ATOM 642 N N . SER A 1 89 ? 10.738 -0.061 -14.454 1.00 93.25 89 SER A N 1
ATOM 643 C CA . SER A 1 89 ? 11.897 -0.895 -14.818 1.00 93.25 89 SER A CA 1
ATOM 644 C C . SER A 1 89 ? 12.585 -1.544 -13.609 1.00 93.25 89 SER A C 1
ATOM 646 O O . SER A 1 89 ? 13.233 -2.582 -13.736 1.00 93.25 89 SER A O 1
ATOM 648 N N . THR A 1 90 ? 12.465 -0.926 -12.432 1.00 94.62 90 THR A N 1
ATOM 649 C CA . THR A 1 90 ? 13.124 -1.347 -11.192 1.00 94.62 90 THR A CA 1
ATOM 650 C C . THR A 1 90 ? 12.148 -2.016 -10.231 1.00 94.62 90 THR A C 1
ATOM 652 O O . THR A 1 90 ? 12.511 -3.030 -9.627 1.00 94.62 90 THR A O 1
ATOM 655 N N . ALA A 1 91 ? 10.937 -1.476 -10.100 1.00 95.00 91 ALA A N 1
ATOM 656 C CA . ALA A 1 91 ? 9.830 -2.075 -9.362 1.00 95.00 91 ALA A CA 1
ATOM 657 C C . ALA A 1 91 ? 8.488 -1.658 -9.981 1.00 95.00 91 ALA A C 1
ATOM 659 O O . ALA A 1 91 ? 8.395 -0.586 -10.576 1.00 95.00 91 ALA A O 1
ATOM 660 N N . GLY A 1 92 ? 7.463 -2.489 -9.839 1.00 94.75 92 GLY A N 1
ATOM 661 C CA . GLY A 1 92 ? 6.108 -2.168 -10.271 1.00 94.75 92 GLY A CA 1
ATOM 662 C C . GLY A 1 92 ? 5.444 -1.147 -9.352 1.00 94.75 92 GLY A C 1
ATOM 663 O O . GLY A 1 92 ? 5.062 -0.071 -9.802 1.00 94.75 92 GLY A O 1
ATOM 664 N N . ASP A 1 93 ? 5.422 -1.420 -8.048 1.00 95.25 93 ASP A N 1
ATOM 665 C CA . ASP A 1 93 ? 4.632 -0.639 -7.096 1.00 95.25 93 ASP A CA 1
ATOM 666 C C . ASP A 1 93 ? 5.519 0.136 -6.132 1.00 95.25 93 ASP A C 1
ATOM 668 O O . ASP A 1 93 ? 5.525 1.358 -6.152 1.00 95.25 93 ASP A O 1
ATOM 672 N N . LEU A 1 94 ? 6.324 -0.540 -5.316 1.00 97.00 94 LEU A N 1
ATOM 673 C CA . LEU A 1 94 ? 7.092 0.110 -4.255 1.00 97.00 94 LEU A CA 1
ATOM 674 C C . LEU A 1 94 ? 8.587 -0.139 -4.416 1.00 97.00 94 LEU A C 1
ATOM 676 O O . LEU A 1 94 ? 9.057 -1.277 -4.425 1.00 97.00 94 LEU A O 1
ATOM 680 N N . TYR A 1 95 ? 9.369 0.938 -4.433 1.00 97.62 95 TYR A N 1
ATOM 681 C CA . TYR A 1 95 ? 10.815 0.849 -4.259 1.00 97.62 95 TYR A CA 1
ATOM 682 C C . TYR A 1 95 ? 11.274 1.745 -3.118 1.00 97.62 95 TYR A C 1
ATOM 684 O O . TYR A 1 95 ? 11.126 2.964 -3.182 1.00 97.62 95 TYR A O 1
ATOM 692 N N . ALA A 1 96 ? 11.891 1.145 -2.101 1.00 97.94 96 ALA A N 1
ATOM 693 C CA . ALA A 1 96 ? 12.490 1.877 -0.993 1.00 97.94 96 ALA A CA 1
ATOM 694 C C . ALA A 1 96 ? 14.018 1.788 -1.019 1.00 97.94 96 ALA A C 1
ATOM 696 O O . ALA A 1 96 ? 14.602 0.704 -0.910 1.00 97.94 96 ALA A O 1
ATOM 697 N N . VAL A 1 97 ? 14.677 2.943 -1.084 1.00 97.12 97 VAL A N 1
ATOM 698 C CA . VAL A 1 97 ? 16.138 3.081 -1.127 1.00 97.12 97 VAL A CA 1
ATOM 699 C C . VAL A 1 97 ? 16.616 3.849 0.096 1.00 97.12 97 VAL A C 1
ATOM 701 O O . VAL A 1 97 ? 16.201 4.987 0.303 1.00 97.12 97 VAL A O 1
ATOM 704 N N . SER A 1 98 ? 17.519 3.270 0.887 1.00 96.50 98 SER A N 1
ATOM 705 C CA . SER A 1 98 ? 18.063 3.893 2.104 1.00 96.50 98 SER A CA 1
ATOM 706 C C . SER A 1 98 ? 16.969 4.450 3.024 1.00 96.50 98 SER A C 1
ATOM 708 O O . SER A 1 98 ? 17.114 5.546 3.560 1.00 96.50 98 SER A O 1
ATOM 710 N N . THR A 1 99 ? 15.853 3.727 3.145 1.00 96.81 99 THR A N 1
ATOM 711 C CA . THR A 1 99 ? 14.698 4.105 3.969 1.00 96.81 99 THR A CA 1
ATOM 712 C C . THR A 1 99 ? 14.543 3.052 5.067 1.00 96.81 99 THR A C 1
ATOM 714 O O . THR A 1 99 ? 14.057 1.950 4.805 1.00 96.81 99 THR A O 1
ATOM 717 N N . PRO A 1 100 ? 15.020 3.327 6.291 1.00 97.00 100 PRO A N 1
ATOM 718 C CA . PRO A 1 100 ? 15.264 2.290 7.289 1.00 97.00 100 PRO A CA 1
ATOM 719 C C . PRO A 1 100 ? 13.996 1.743 7.951 1.00 97.00 100 PRO A C 1
ATOM 721 O O . PRO A 1 100 ? 14.093 0.735 8.644 1.00 97.00 100 PRO A O 1
ATOM 724 N N . ALA A 1 101 ? 12.837 2.379 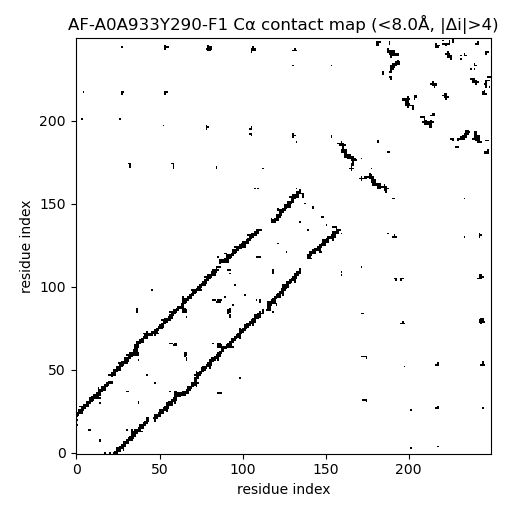7.760 1.00 97.50 101 ALA A N 1
ATOM 725 C CA . ALA A 1 101 ? 11.574 1.966 8.362 1.00 97.50 101 ALA A CA 1
ATOM 726 C C . ALA A 1 101 ? 10.396 2.198 7.405 1.00 97.50 101 ALA A C 1
ATOM 728 O O . ALA A 1 101 ? 9.828 3.288 7.363 1.00 97.50 101 ALA A O 1
ATOM 729 N N . VAL A 1 102 ? 10.035 1.176 6.633 1.00 98.69 102 VAL A N 1
ATOM 730 C CA . VAL A 1 102 ? 8.813 1.148 5.823 1.00 98.69 102 VAL A CA 1
ATOM 731 C C . VAL A 1 102 ? 7.837 0.155 6.445 1.00 98.69 102 VAL A C 1
ATOM 733 O O . VAL A 1 102 ? 8.214 -0.987 6.712 1.00 98.69 102 VAL A O 1
ATOM 736 N N . THR A 1 103 ? 6.596 0.569 6.674 1.00 98.75 103 THR A N 1
ATOM 737 C CA . THR A 1 103 ? 5.504 -0.311 7.107 1.00 98.75 103 THR A CA 1
ATOM 738 C C . THR A 1 103 ? 4.429 -0.375 6.033 1.00 98.75 103 THR A C 1
ATOM 740 O O . THR A 1 103 ? 4.111 0.638 5.412 1.00 98.75 103 THR A O 1
ATOM 743 N N . LEU A 1 104 ? 3.891 -1.571 5.819 1.00 98.81 104 LEU A N 1
ATOM 744 C CA . LEU A 1 104 ? 2.764 -1.840 4.935 1.00 98.81 104 LEU A CA 1
ATOM 745 C C . LEU A 1 104 ? 1.734 -2.652 5.724 1.00 98.81 104 LEU A C 1
ATOM 747 O O . LEU A 1 104 ? 2.029 -3.777 6.136 1.00 98.81 104 LEU A O 1
ATOM 751 N N . ALA A 1 105 ? 0.571 -2.063 5.982 1.00 98.69 105 ALA A N 1
ATOM 752 C CA . ALA A 1 105 ? -0.497 -2.710 6.734 1.00 98.69 105 ALA A CA 1
ATOM 753 C C . ALA A 1 105 ? -1.875 -2.471 6.116 1.00 98.69 105 ALA A C 1
ATOM 755 O O . ALA A 1 105 ? -2.082 -1.463 5.441 1.00 98.69 105 ALA A O 1
ATOM 756 N N . ASN A 1 106 ? -2.811 -3.398 6.323 1.00 98.75 106 ASN A N 1
ATOM 757 C CA . ASN A 1 106 ? -4.178 -3.341 5.789 1.00 98.75 106 ASN A CA 1
ATOM 758 C C . ASN A 1 106 ? -4.227 -3.006 4.292 1.00 98.75 106 ASN A C 1
ATOM 760 O O . ASN A 1 106 ? -5.101 -2.277 3.842 1.00 98.75 106 ASN A O 1
ATOM 764 N N . SER A 1 107 ? -3.233 -3.436 3.517 1.00 98.81 107 SER A N 1
ATOM 765 C CA . SER A 1 107 ? -3.018 -2.958 2.149 1.00 98.81 107 SER A CA 1
ATOM 766 C C . SER A 1 107 ? -3.043 -4.106 1.153 1.00 98.81 107 SER A C 1
ATOM 768 O O . SER A 1 107 ? -2.789 -5.254 1.512 1.00 98.81 107 SER A O 1
ATOM 770 N N . ILE A 1 108 ? -3.315 -3.785 -0.107 1.00 98.81 108 ILE A N 1
ATOM 771 C CA . ILE A 1 108 ? -3.285 -4.738 -1.217 1.00 98.81 108 ILE A CA 1
ATOM 772 C C . ILE A 1 108 ? -2.187 -4.310 -2.189 1.00 98.81 108 ILE A C 1
ATOM 774 O O . ILE A 1 108 ? -2.147 -3.159 -2.624 1.00 98.81 108 ILE A O 1
ATOM 778 N N . VAL A 1 109 ? -1.295 -5.235 -2.534 1.00 98.06 109 VAL A N 1
ATOM 779 C CA . VAL A 1 109 ? -0.318 -5.095 -3.619 1.00 98.06 109 VAL A CA 1
ATOM 780 C C . VAL A 1 109 ? -0.561 -6.230 -4.600 1.00 98.06 109 VAL A C 1
ATOM 782 O O . VAL A 1 109 ? -0.079 -7.352 -4.420 1.00 98.06 109 VAL A O 1
ATOM 785 N N . TRP A 1 110 ? -1.336 -5.930 -5.633 1.00 95.69 110 TRP A N 1
ATOM 786 C CA . TRP A 1 110 ? -1.803 -6.912 -6.597 1.00 95.69 110 TRP A CA 1
ATOM 787 C C . TRP A 1 110 ? -1.354 -6.514 -7.997 1.00 95.69 110 TRP A C 1
ATOM 789 O O . TRP A 1 110 ? -1.988 -5.731 -8.696 1.00 95.69 110 TRP A O 1
ATOM 799 N N . ASN A 1 111 ? -0.164 -6.983 -8.361 1.00 82.69 111 ASN A N 1
ATOM 800 C CA . ASN A 1 111 ? 0.511 -6.574 -9.582 1.00 82.69 111 ASN A CA 1
ATOM 801 C C . ASN A 1 111 ? 0.870 -7.801 -10.414 1.00 82.69 111 ASN A C 1
ATOM 803 O O . ASN A 1 111 ? 1.892 -8.460 -10.208 1.00 82.69 111 ASN A O 1
ATOM 807 N N . ASP A 1 112 ? -0.030 -8.138 -11.322 1.00 73.75 112 ASP A N 1
ATOM 808 C CA . ASP A 1 112 ? -0.028 -9.351 -12.132 1.00 73.75 112 ASP A CA 1
ATOM 809 C C . ASP A 1 112 ? 0.214 -9.081 -13.629 1.00 73.75 112 ASP A C 1
ATOM 811 O O . ASP A 1 112 ? 0.286 -10.012 -14.431 1.00 73.75 112 ASP A O 1
ATOM 815 N N . VAL A 1 113 ? 0.464 -7.824 -14.007 1.00 66.75 113 VAL A N 1
ATOM 816 C CA . VAL A 1 113 ? 0.588 -7.371 -15.404 1.00 66.75 113 VAL A CA 1
ATOM 817 C C . VAL A 1 113 ? 1.837 -7.853 -16.156 1.00 66.75 113 VAL A C 1
ATOM 819 O O . VAL A 1 113 ? 2.054 -7.473 -17.302 1.00 66.75 113 VAL A O 1
ATOM 822 N N . GLY A 1 114 ? 2.658 -8.736 -15.577 1.00 59.06 114 GLY A N 1
ATOM 823 C CA . GLY A 1 114 ? 3.646 -9.568 -16.291 1.00 59.06 114 GLY A CA 1
ATOM 824 C C . GLY A 1 114 ? 4.841 -8.858 -16.955 1.00 59.06 114 GLY A C 1
ATOM 825 O O . GLY A 1 114 ? 5.779 -9.529 -17.393 1.00 59.06 114 GLY A O 1
ATOM 826 N N . VAL A 1 115 ? 4.858 -7.526 -17.013 1.00 63.81 115 VAL A N 1
ATOM 827 C CA . VAL A 1 115 ? 5.932 -6.712 -17.602 1.00 63.81 115 VAL A CA 1
ATOM 828 C C . VAL A 1 115 ? 6.427 -5.670 -16.601 1.00 63.81 115 VAL A C 1
ATOM 830 O O . VAL A 1 115 ? 5.705 -4.753 -16.230 1.00 63.81 115 VAL A O 1
ATOM 833 N N . GLY A 1 116 ? 7.692 -5.792 -16.183 1.00 76.38 116 GLY A N 1
ATOM 834 C CA . GLY A 1 116 ? 8.343 -4.822 -15.299 1.00 76.38 116 GLY A CA 1
ATOM 835 C C . GLY A 1 116 ? 9.308 -5.443 -14.290 1.00 76.38 116 GLY A C 1
ATOM 836 O O . GLY A 1 116 ? 9.685 -6.613 -14.381 1.00 76.38 116 GLY A O 1
ATOM 837 N N . GLY A 1 117 ? 9.743 -4.620 -13.335 1.00 86.69 117 GLY A N 1
ATOM 838 C CA . GLY A 1 117 ? 10.417 -5.075 -12.123 1.00 86.69 117 GLY A CA 1
ATOM 839 C C . GLY A 1 117 ? 9.464 -5.805 -11.159 1.00 86.69 117 GLY A C 1
ATOM 840 O O . GLY A 1 117 ? 8.263 -5.852 -11.401 1.00 86.69 117 GLY A O 1
ATOM 841 N N . PRO A 1 118 ? 9.978 -6.362 -10.047 1.00 94.25 118 PRO A N 1
ATOM 842 C CA . PRO A 1 118 ? 9.144 -6.956 -8.996 1.00 94.25 118 PRO A CA 1
ATOM 843 C C . PRO A 1 118 ? 8.134 -5.938 -8.439 1.00 94.25 118 PRO A C 1
ATOM 845 O O . PRO A 1 118 ? 8.444 -4.744 -8.452 1.00 94.25 118 PRO A O 1
ATOM 848 N N . PRO A 1 119 ? 6.997 -6.371 -7.864 1.00 95.00 119 PRO A N 1
ATOM 849 C CA . PRO A 1 119 ? 6.025 -5.453 -7.261 1.00 95.00 119 PRO A CA 1
ATOM 850 C C . PRO A 1 119 ? 6.675 -4.570 -6.193 1.00 95.00 119 PRO A C 1
ATOM 852 O O . PRO A 1 119 ? 6.505 -3.353 -6.178 1.00 95.00 119 PRO A O 1
ATOM 855 N N . ILE A 1 120 ? 7.524 -5.172 -5.353 1.00 97.50 120 ILE A N 1
ATOM 856 C CA . ILE A 1 120 ? 8.252 -4.470 -4.300 1.00 97.50 120 ILE A CA 1
ATOM 857 C C . ILE A 1 120 ? 9.748 -4.767 -4.394 1.00 97.50 120 ILE A C 1
ATOM 859 O O . ILE A 1 120 ? 10.178 -5.919 -4.524 1.00 97.50 120 ILE A O 1
ATOM 863 N N . ARG A 1 121 ? 10.564 -3.721 -4.256 1.00 98.00 121 ARG A N 1
ATOM 864 C CA . ARG A 1 121 ? 12.020 -3.819 -4.119 1.00 98.00 121 ARG A CA 1
ATOM 865 C C . ARG A 1 121 ? 12.515 -3.024 -2.916 1.00 98.00 121 ARG A C 1
ATOM 867 O O . ARG A 1 121 ? 12.030 -1.933 -2.628 1.00 98.00 121 ARG A O 1
ATOM 874 N N . LEU A 1 122 ? 13.557 -3.532 -2.263 1.00 98.62 122 LEU A N 1
ATOM 875 C CA . LEU A 1 122 ? 14.259 -2.859 -1.172 1.00 98.62 122 LEU A CA 1
ATOM 876 C C . LEU A 1 122 ? 15.756 -2.757 -1.469 1.00 98.62 122 LEU A C 1
ATOM 878 O O . LEU A 1 122 ? 16.381 -3.719 -1.924 1.00 98.62 122 LEU A O 1
ATOM 882 N N . PHE A 1 123 ? 16.342 -1.601 -1.169 1.00 98.12 123 PHE A N 1
ATOM 883 C CA . PHE A 1 123 ? 17.786 -1.392 -1.189 1.00 98.12 123 PHE A CA 1
ATOM 884 C C . PHE A 1 123 ? 18.222 -0.584 0.031 1.00 98.12 123 PHE A C 1
ATOM 886 O O . PHE A 1 123 ? 17.888 0.592 0.137 1.00 98.12 123 PHE A O 1
ATOM 893 N N . ASN A 1 124 ? 18.997 -1.193 0.932 1.00 97.69 124 ASN A N 1
ATOM 894 C CA . ASN A 1 124 ? 19.403 -0.585 2.202 1.00 97.69 124 ASN A CA 1
ATOM 895 C C . ASN A 1 124 ? 18.202 -0.079 3.032 1.00 97.69 124 ASN A C 1
ATOM 897 O O . ASN A 1 124 ? 18.241 1.007 3.605 1.00 97.69 124 ASN A O 1
ATOM 901 N N . SER A 1 125 ? 17.114 -0.848 3.031 1.00 98.38 125 SER A N 1
ATOM 902 C CA . SER A 1 125 ? 15.830 -0.470 3.629 1.00 98.38 125 SER A CA 1
ATOM 903 C C . SER A 1 125 ? 15.254 -1.626 4.442 1.00 98.38 125 SER A C 1
ATOM 905 O O . SER A 1 125 ? 15.587 -2.786 4.193 1.00 98.38 125 SER A O 1
ATOM 907 N N . THR A 1 126 ? 14.352 -1.327 5.371 1.00 98.69 126 THR A N 1
ATOM 908 C CA . THR A 1 126 ? 13.579 -2.352 6.085 1.00 98.69 126 THR A CA 1
ATOM 909 C C . THR A 1 126 ? 12.111 -2.188 5.752 1.00 98.69 126 THR A C 1
ATOM 911 O O . THR A 1 126 ? 11.588 -1.083 5.872 1.00 98.69 126 THR A O 1
ATOM 914 N N . LEU A 1 127 ? 11.459 -3.280 5.366 1.00 98.88 127 LEU A N 1
ATOM 915 C CA . LEU A 1 127 ? 10.014 -3.350 5.188 1.00 98.88 127 LEU A CA 1
ATOM 916 C C . LEU A 1 127 ? 9.420 -4.289 6.232 1.00 98.88 127 LEU A C 1
ATOM 918 O O . LEU A 1 127 ? 9.871 -5.426 6.357 1.00 98.88 127 LEU A O 1
ATOM 922 N N . THR A 1 128 ? 8.392 -3.831 6.931 1.00 98.88 128 THR A N 1
ATOM 923 C CA . THR A 1 128 ? 7.535 -4.666 7.772 1.00 98.88 128 THR A CA 1
ATOM 924 C C . THR A 1 128 ? 6.150 -4.732 7.147 1.00 98.88 128 THR A C 1
ATOM 926 O O . THR A 1 128 ? 5.549 -3.689 6.899 1.00 98.88 128 THR A O 1
ATOM 929 N N . VAL A 1 129 ? 5.658 -5.944 6.896 1.00 98.88 129 VAL A N 1
ATOM 930 C CA . VAL A 1 129 ? 4.340 -6.188 6.290 1.00 98.88 129 VAL A CA 1
ATOM 931 C C . VAL A 1 129 ? 3.455 -6.938 7.281 1.00 98.88 129 VAL A C 1
ATOM 933 O O . VAL A 1 129 ? 3.901 -7.943 7.838 1.00 98.88 129 VAL A O 1
ATOM 936 N N . SER A 1 130 ? 2.219 -6.504 7.495 1.00 98.75 130 SER A N 1
ATOM 937 C CA . SER A 1 130 ? 1.234 -7.193 8.349 1.00 98.75 130 SER A CA 1
ATOM 938 C C . SER A 1 130 ? -0.181 -6.981 7.829 1.00 98.75 130 SER A C 1
ATOM 940 O O . SER A 1 130 ? -0.454 -5.901 7.318 1.00 98.75 130 SER A O 1
ATOM 942 N N . HIS A 1 131 ? -1.076 -7.959 7.996 1.00 98.62 131 HIS A N 1
ATOM 943 C CA . HIS A 1 131 ? -2.478 -7.861 7.559 1.00 98.62 131 HIS A CA 1
ATOM 944 C C . HIS A 1 131 ? -2.604 -7.232 6.165 1.00 98.62 131 HIS A C 1
ATOM 946 O O . HIS A 1 131 ? -3.239 -6.205 6.003 1.00 98.62 131 HIS A O 1
ATOM 952 N N . SER A 1 132 ? -1.851 -7.724 5.183 1.00 98.81 132 SER A N 1
ATOM 953 C CA . SER A 1 132 ? -1.842 -7.188 3.817 1.00 98.81 132 SER A CA 1
ATOM 954 C C . SER A 1 132 ? -1.853 -8.326 2.809 1.00 98.81 132 SER A C 1
ATOM 956 O O . SER A 1 132 ? -1.262 -9.375 3.068 1.00 98.81 132 SER A O 1
ATOM 958 N N . ASP A 1 133 ? -2.474 -8.113 1.655 1.00 98.69 133 ASP A N 1
ATOM 959 C CA . ASP A 1 133 ? -2.474 -9.080 0.560 1.00 98.69 133 ASP A CA 1
ATOM 960 C C . ASP A 1 133 ? -1.420 -8.699 -0.476 1.00 98.69 133 ASP A C 1
ATOM 962 O O . ASP A 1 133 ? -1.415 -7.578 -0.989 1.00 98.69 133 ASP A O 1
ATOM 966 N N . ILE A 1 134 ? -0.487 -9.606 -0.754 1.00 98.12 134 ILE A N 1
ATOM 967 C CA . ILE A 1 134 ? 0.566 -9.385 -1.746 1.00 98.12 134 ILE A CA 1
ATOM 968 C C . ILE A 1 134 ? 0.579 -10.568 -2.701 1.00 98.12 134 ILE A C 1
ATOM 970 O O . ILE A 1 134 ? 0.869 -11.695 -2.290 1.00 98.12 134 ILE A O 1
ATOM 974 N N . HIS A 1 135 ? 0.352 -10.301 -3.987 1.00 95.25 135 HIS A N 1
ATOM 975 C CA . HIS A 1 135 ? 0.380 -11.333 -5.020 1.00 95.25 135 HIS A CA 1
ATOM 976 C C . HIS A 1 135 ? 1.745 -12.033 -5.062 1.00 95.25 135 HIS A C 1
ATOM 978 O O . HIS A 1 135 ? 2.779 -11.405 -5.271 1.00 95.25 135 HIS A O 1
ATOM 984 N N . GLY A 1 136 ? 1.768 -13.347 -4.851 1.00 94.38 136 GLY A N 1
ATOM 985 C CA . GLY A 1 136 ? 2.986 -14.158 -4.744 1.00 94.38 136 GLY A CA 1
ATOM 986 C C . GLY A 1 136 ? 3.671 -14.116 -3.368 1.00 94.38 136 GLY A C 1
ATOM 987 O O . GLY A 1 136 ? 4.691 -14.785 -3.162 1.00 94.38 136 GLY A O 1
ATOM 988 N N . GLY A 1 137 ? 3.110 -13.376 -2.408 1.00 96.31 137 GLY A N 1
ATOM 989 C CA . GLY A 1 137 ? 3.567 -13.287 -1.024 1.00 96.31 137 GLY A CA 1
ATOM 990 C C . GLY A 1 137 ? 4.988 -12.718 -0.874 1.00 96.31 137 GLY A C 1
ATOM 991 O O . GLY A 1 137 ? 5.442 -11.917 -1.692 1.00 96.31 137 GLY A O 1
ATOM 992 N N . PRO A 1 138 ? 5.758 -13.130 0.151 1.00 97.25 138 PRO A N 1
ATOM 993 C CA . PRO A 1 138 ? 7.089 -12.565 0.396 1.00 97.25 138 PRO A CA 1
ATOM 994 C C . PRO A 1 138 ? 8.111 -12.929 -0.692 1.00 97.25 138 PRO A C 1
ATOM 996 O O . PRO A 1 138 ? 9.147 -12.278 -0.801 1.00 97.25 138 PRO A O 1
ATOM 999 N N . PHE A 1 139 ? 7.851 -13.970 -1.490 1.00 94.25 139 PHE A N 1
ATOM 1000 C CA . PHE A 1 139 ? 8.809 -14.512 -2.458 1.00 94.25 139 PHE A CA 1
ATOM 1001 C C . PHE A 1 139 ? 8.988 -13.638 -3.700 1.00 94.25 139 PHE A C 1
ATOM 1003 O O . PHE A 1 139 ? 10.023 -13.731 -4.360 1.00 94.25 139 PHE A O 1
ATOM 1010 N N . VAL A 1 140 ? 8.008 -12.788 -4.016 1.00 94.81 140 VAL A N 1
ATOM 1011 C CA . VAL A 1 140 ? 8.097 -11.840 -5.138 1.00 94.81 140 VAL A CA 1
ATOM 1012 C C . VAL A 1 140 ? 8.779 -10.525 -4.755 1.00 94.81 140 VAL A C 1
ATOM 1014 O O . VAL A 1 140 ? 9.130 -9.731 -5.628 1.00 94.81 140 VAL A O 1
ATOM 1017 N N . ILE A 1 141 ? 8.996 -10.287 -3.457 1.00 97.06 141 ILE A N 1
ATOM 1018 C CA . ILE A 1 141 ? 9.658 -9.083 -2.957 1.00 97.06 141 ILE A CA 1
ATOM 1019 C C . ILE A 1 141 ? 11.167 -9.243 -3.121 1.00 97.06 141 ILE A C 1
ATOM 1021 O O . ILE A 1 141 ? 11.787 -10.146 -2.556 1.00 97.06 141 ILE A O 1
ATOM 1025 N N . VAL A 1 142 ? 11.797 -8.319 -3.846 1.00 97.94 142 VAL A N 1
ATOM 1026 C CA . VAL A 1 142 ? 13.255 -8.332 -3.986 1.00 97.94 142 VAL A CA 1
ATOM 1027 C C . VAL A 1 142 ? 13.904 -7.564 -2.844 1.00 97.94 142 VAL A C 1
ATOM 1029 O O . VAL A 1 142 ? 13.901 -6.332 -2.806 1.00 97.94 142 VAL A O 1
ATOM 1032 N N . VAL A 1 143 ? 14.525 -8.310 -1.935 1.00 98.50 143 VAL A N 1
ATOM 1033 C CA . VAL A 1 143 ? 15.236 -7.783 -0.767 1.00 98.50 143 VAL A CA 1
ATOM 1034 C C . VAL A 1 143 ? 16.729 -7.668 -1.084 1.00 98.50 143 VAL A C 1
ATOM 1036 O O . VAL A 1 143 ? 17.409 -8.670 -1.301 1.00 98.50 143 VAL A O 1
ATOM 1039 N N . GLY A 1 144 ? 17.256 -6.441 -1.151 1.00 97.56 144 GLY A N 1
ATOM 1040 C CA . GLY A 1 144 ? 18.682 -6.208 -1.392 1.00 97.56 144 GLY A CA 1
ATOM 1041 C C . GLY A 1 144 ? 19.578 -6.723 -0.249 1.00 97.56 144 GLY A C 1
ATOM 1042 O O . GLY A 1 144 ? 19.098 -6.873 0.871 1.00 97.56 144 GLY A O 1
ATOM 1043 N N . PRO A 1 145 ? 20.895 -6.915 -0.470 1.00 96.81 145 PRO A N 1
ATOM 1044 C CA . PRO A 1 145 ? 21.789 -7.595 0.484 1.00 96.81 145 PRO A CA 1
ATOM 1045 C C . PRO A 1 145 ? 21.867 -6.986 1.893 1.00 96.81 145 PRO A C 1
ATOM 1047 O O . PRO A 1 145 ? 22.165 -7.693 2.848 1.00 96.81 145 PRO A O 1
ATOM 1050 N N . THR A 1 146 ? 21.633 -5.678 2.023 1.00 97.25 146 THR A N 1
ATOM 1051 C CA . THR A 1 146 ? 21.614 -4.945 3.303 1.00 97.25 146 THR A CA 1
ATOM 1052 C C . THR A 1 146 ? 20.203 -4.535 3.727 1.00 97.25 146 THR A C 1
ATOM 1054 O O . THR A 1 146 ? 20.035 -3.662 4.573 1.00 97.25 146 THR A O 1
ATOM 1057 N N . SER A 1 147 ? 19.183 -5.108 3.092 1.00 98.69 147 SER A N 1
ATOM 1058 C CA . SER A 1 147 ? 17.776 -4.825 3.371 1.00 98.69 147 SER A CA 1
ATOM 1059 C C . SER A 1 147 ? 17.177 -5.932 4.226 1.00 98.69 147 SER A C 1
ATOM 1061 O O . SER A 1 147 ? 17.671 -7.057 4.229 1.00 98.69 147 SER A O 1
ATOM 1063 N N . THR A 1 148 ? 16.096 -5.617 4.929 1.00 98.75 148 THR A N 1
ATOM 1064 C CA . THR A 1 148 ? 15.374 -6.581 5.767 1.00 98.75 148 THR A CA 1
ATOM 1065 C C . THR A 1 148 ? 13.901 -6.597 5.381 1.00 98.75 148 THR A C 1
ATOM 1067 O O . THR A 1 148 ? 13.296 -5.542 5.200 1.00 98.75 148 THR A O 1
ATOM 1070 N N . LEU A 1 149 ? 13.327 -7.793 5.271 1.00 98.81 149 LEU A N 1
ATOM 1071 C CA . LEU A 1 149 ? 11.885 -7.996 5.178 1.00 98.81 149 LEU A CA 1
ATOM 1072 C C . LEU A 1 149 ? 11.412 -8.674 6.463 1.00 98.81 149 LEU A C 1
ATOM 1074 O O . LEU A 1 149 ? 11.790 -9.812 6.739 1.00 98.81 149 LEU A O 1
ATOM 1078 N N . ASN A 1 150 ? 10.579 -7.980 7.229 1.00 98.75 150 ASN A N 1
ATOM 1079 C CA . ASN A 1 150 ? 9.869 -8.532 8.371 1.00 98.75 150 ASN A CA 1
ATOM 1080 C C . ASN A 1 150 ? 8.461 -8.914 7.915 1.00 98.75 150 ASN A C 1
ATOM 1082 O O . ASN A 1 150 ? 7.621 -8.049 7.662 1.00 98.75 150 ASN A O 1
ATOM 1086 N N . TRP A 1 151 ? 8.209 -10.214 7.800 1.00 98.50 151 TRP A N 1
ATOM 1087 C CA . TRP A 1 151 ? 6.894 -10.728 7.439 1.00 98.50 151 TRP A CA 1
ATOM 1088 C C . TRP A 1 151 ? 6.081 -11.001 8.705 1.00 98.50 151 TRP A C 1
ATOM 1090 O O . TRP A 1 151 ? 6.338 -11.970 9.420 1.00 98.50 151 TRP A O 1
ATOM 1100 N N . GLY A 1 152 ? 5.157 -10.098 9.015 1.00 98.31 152 GLY A N 1
ATOM 1101 C CA . GLY A 1 152 ? 4.245 -10.192 10.149 1.00 98.31 152 GLY A CA 1
ATOM 1102 C C . GLY A 1 152 ? 3.100 -11.184 9.930 1.00 98.31 152 GLY A C 1
ATOM 1103 O O . GLY A 1 152 ? 3.049 -11.918 8.941 1.00 98.31 152 GLY A O 1
ATOM 1104 N N . ALA A 1 153 ? 2.179 -11.206 10.893 1.00 97.62 153 ALA A N 1
ATOM 1105 C CA . ALA A 1 153 ? 0.971 -12.023 10.843 1.00 97.62 153 ALA A CA 1
ATOM 1106 C C . ALA A 1 153 ? -0.114 -11.396 9.948 1.00 97.62 153 ALA A C 1
ATOM 1108 O O . ALA A 1 153 ? -0.018 -10.230 9.563 1.00 97.62 153 ALA A O 1
ATOM 1109 N N . GLY A 1 154 ? -1.134 -12.193 9.618 1.00 97.88 154 GLY A N 1
ATOM 1110 C CA . GLY A 1 154 ? -2.322 -11.745 8.884 1.00 97.88 154 GLY A CA 1
ATOM 1111 C C . GLY A 1 154 ? -2.109 -11.466 7.395 1.00 97.88 154 GLY A C 1
ATOM 1112 O O . GLY A 1 154 ? -3.048 -11.082 6.717 1.00 97.88 154 GLY A O 1
ATOM 1113 N N . ASN A 1 155 ? -0.894 -11.641 6.867 1.00 98.62 155 ASN A N 1
ATOM 1114 C CA . ASN A 1 155 ? -0.643 -11.416 5.447 1.00 98.62 155 ASN A CA 1
ATOM 1115 C C . ASN A 1 155 ? -1.237 -12.528 4.580 1.00 98.62 155 ASN A C 1
ATOM 1117 O O . ASN A 1 155 ? -1.097 -13.713 4.901 1.00 98.62 155 ASN A O 1
ATOM 1121 N N . LEU A 1 156 ? -1.809 -12.127 3.451 1.00 98.50 156 LEU A N 1
ATOM 1122 C CA . LEU A 1 156 ? -2.430 -12.992 2.463 1.00 98.50 156 LEU A CA 1
ATOM 1123 C C . LEU A 1 156 ? -1.590 -13.060 1.179 1.00 98.50 156 LEU A C 1
ATOM 1125 O O . LEU A 1 156 ? -0.633 -12.311 0.964 1.00 98.50 156 LEU A O 1
ATOM 1129 N N . ASN A 1 157 ? -1.927 -14.059 0.375 1.00 97.19 157 ASN A N 1
ATOM 1130 C CA . ASN A 1 157 ? -1.516 -14.208 -1.013 1.00 97.19 157 ASN A CA 1
ATOM 1131 C C . ASN A 1 157 ? -2.666 -14.938 -1.709 1.00 97.19 157 ASN A C 1
ATOM 1133 O O . ASN A 1 157 ? -2.591 -16.147 -1.964 1.00 97.19 157 ASN A O 1
ATOM 1137 N N . ALA A 1 158 ? -3.775 -14.233 -1.872 1.00 96.81 158 ALA A N 1
ATOM 1138 C CA . ALA A 1 158 ? -4.990 -14.760 -2.463 1.00 96.81 158 ALA A CA 1
ATOM 1139 C C . ALA A 1 158 ? -5.581 -13.708 -3.399 1.00 96.81 158 ALA A C 1
ATOM 1141 O O . ALA A 1 158 ? -5.345 -12.526 -3.227 1.00 96.81 158 ALA A O 1
ATOM 1142 N N . ASP A 1 159 ? -6.309 -14.143 -4.421 1.00 97.25 159 ASP A N 1
ATOM 1143 C CA . ASP A 1 159 ? -6.955 -13.209 -5.341 1.00 97.25 159 ASP A CA 1
ATOM 1144 C C . ASP A 1 159 ? -7.922 -12.291 -4.561 1.00 97.25 159 ASP A C 1
ATOM 1146 O O . ASP A 1 159 ? -8.831 -12.825 -3.916 1.00 97.25 159 ASP A O 1
ATOM 1150 N N . PRO A 1 160 ? -7.759 -10.950 -4.594 1.00 97.56 160 PRO A N 1
ATOM 1151 C CA . PRO A 1 160 ? -8.652 -10.014 -3.917 1.00 97.56 160 PRO A CA 1
ATOM 1152 C C . PRO A 1 160 ? -10.081 -10.039 -4.461 1.00 97.56 160 PRO A C 1
ATOM 1154 O O . PRO A 1 160 ? -10.969 -9.442 -3.851 1.00 97.56 160 PRO A O 1
ATOM 1157 N N . LEU A 1 161 ? -10.329 -10.707 -5.592 1.00 97.19 161 LEU A N 1
ATOM 1158 C CA . LEU A 1 161 ? -11.626 -10.790 -6.258 1.00 97.19 161 LEU A CA 1
ATOM 1159 C C . LEU A 1 161 ? -12.223 -9.400 -6.499 1.00 97.19 161 LEU A C 1
ATOM 1161 O O . LEU A 1 161 ? -13.372 -9.138 -6.135 1.00 97.19 161 LEU A O 1
ATOM 1165 N N . PHE A 1 162 ? -11.442 -8.491 -7.090 1.00 97.69 162 PHE A N 1
ATOM 1166 C CA . PHE A 1 162 ? -11.954 -7.185 -7.504 1.00 97.69 162 PHE A CA 1
ATOM 1167 C C . PHE A 1 162 ? -13.158 -7.349 -8.443 1.00 97.69 162 PHE A C 1
ATOM 1169 O O . PHE A 1 162 ? -13.192 -8.248 -9.283 1.00 97.69 162 PHE A O 1
ATOM 1176 N N . VAL A 1 163 ? -14.157 -6.471 -8.316 1.00 97.19 163 VAL A N 1
ATOM 1177 C CA . VAL A 1 163 ? -15.420 -6.572 -9.075 1.00 97.19 163 VAL A CA 1
ATOM 1178 C C . VAL A 1 163 ? -15.191 -6.592 -10.591 1.00 97.19 163 VAL A C 1
ATOM 1180 O O . VAL A 1 163 ? -15.882 -7.323 -11.301 1.00 97.19 163 VAL A O 1
ATOM 1183 N N . SER A 1 164 ? -14.253 -5.787 -11.093 1.00 95.81 164 SER A N 1
ATOM 1184 C CA . SER A 1 164 ? -13.856 -5.779 -12.504 1.00 95.81 164 SER A CA 1
ATOM 1185 C C . SER A 1 164 ? -12.433 -5.242 -12.631 1.00 95.81 164 SER A C 1
ATOM 1187 O O . SER A 1 164 ? -12.241 -4.074 -12.966 1.00 95.81 164 SER A O 1
ATOM 1189 N N . GLU A 1 165 ? -11.442 -6.080 -12.326 1.00 94.75 165 GLU A N 1
ATOM 1190 C CA . GLU A 1 165 ? -10.029 -5.679 -12.245 1.00 94.75 165 GLU A CA 1
ATOM 1191 C C . GLU A 1 165 ? -9.504 -4.992 -13.513 1.00 94.75 165 GLU A C 1
ATOM 1193 O O . GLU A 1 165 ? -8.863 -3.957 -13.397 1.00 94.75 165 GLU A O 1
ATOM 1198 N N . TYR A 1 166 ? -9.828 -5.523 -14.698 1.00 94.50 166 TYR A N 1
ATOM 1199 C CA . TYR A 1 166 ? -9.368 -5.010 -16.002 1.00 94.50 166 TYR A CA 1
ATOM 1200 C C . TYR A 1 166 ? -10.474 -4.296 -16.791 1.00 94.50 166 TYR A C 1
ATOM 1202 O O . TYR A 1 166 ? -10.478 -4.312 -18.021 1.00 94.50 166 TYR A O 1
ATOM 1210 N N . GLY A 1 167 ? -11.490 -3.798 -16.084 1.00 94.00 167 GLY A N 1
ATOM 1211 C CA . GLY A 1 167 ? -12.571 -3.047 -16.708 1.00 94.00 167 GLY A CA 1
ATOM 1212 C C . GLY A 1 167 ? -13.353 -3.814 -17.782 1.00 94.00 167 GLY A C 1
ATOM 1213 O O . GLY A 1 167 ? -13.389 -5.045 -17.831 1.00 94.00 167 GLY A O 1
ATOM 1214 N N . ALA A 1 168 ? -14.056 -3.061 -18.623 1.00 95.25 168 ALA A N 1
ATOM 1215 C CA . ALA A 1 168 ? -14.854 -3.578 -19.728 1.00 95.25 168 ALA A CA 1
ATOM 1216 C C . ALA A 1 168 ? -14.024 -3.791 -21.002 1.00 95.25 168 ALA A C 1
ATOM 1218 O O . ALA A 1 168 ? -14.433 -4.575 -21.865 1.00 95.25 168 ALA A O 1
ATOM 1219 N N . ASP A 1 169 ? -12.901 -3.085 -21.147 1.00 94.12 169 ASP A N 1
ATOM 1220 C CA . ASP A 1 169 ? -11.980 -3.255 -22.271 1.00 94.12 169 ASP A CA 1
ATOM 1221 C C . ASP A 1 169 ? -11.027 -4.455 -22.107 1.00 94.12 169 ASP A C 1
ATOM 1223 O O . ASP A 1 169 ? -10.507 -4.958 -23.109 1.00 94.12 169 ASP A O 1
ATOM 1227 N N . GLY A 1 170 ? -10.890 -4.983 -20.886 1.00 92.38 170 GLY A N 1
ATOM 1228 C CA . GLY A 1 170 ? -10.031 -6.121 -20.569 1.00 92.38 170 GLY A CA 1
ATOM 1229 C C . GLY A 1 170 ? -8.544 -5.771 -20.570 1.00 92.38 170 GLY A C 1
ATOM 1230 O O . GLY A 1 170 ? -7.719 -6.685 -20.664 1.00 92.38 170 GLY A O 1
ATOM 1231 N N . ASP A 1 171 ? -8.199 -4.484 -20.517 1.00 90.44 171 ASP A N 1
ATOM 1232 C CA . ASP A 1 171 ? -6.830 -3.994 -20.517 1.00 90.44 171 ASP A CA 1
ATOM 1233 C C . ASP A 1 171 ? -6.470 -3.435 -19.125 1.00 90.44 171 ASP A C 1
ATOM 1235 O O . ASP A 1 171 ? -6.886 -2.344 -18.749 1.00 90.44 171 ASP A O 1
ATOM 1239 N N . PRO A 1 172 ? -5.633 -4.134 -18.337 1.00 86.81 172 PRO A N 1
ATOM 1240 C CA . PRO A 1 172 ? -5.220 -3.643 -17.020 1.00 86.81 172 PRO A CA 1
ATOM 1241 C C . PRO A 1 172 ? -4.445 -2.321 -17.084 1.00 86.81 172 PRO A C 1
ATOM 1243 O O . PRO A 1 172 ? -4.211 -1.686 -16.056 1.00 86.81 172 PRO A O 1
ATOM 1246 N N . THR A 1 173 ? -3.984 -1.912 -18.271 1.00 85.75 173 THR A N 1
ATOM 1247 C CA . THR A 1 173 ? -3.222 -0.678 -18.441 1.00 85.75 173 THR A CA 1
ATOM 1248 C C . THR A 1 173 ? -4.099 0.570 -18.609 1.00 85.75 173 THR A C 1
ATOM 1250 O O . THR A 1 173 ? -3.608 1.699 -18.501 1.00 85.75 173 THR A O 1
ATOM 1253 N N . THR A 1 174 ? -5.405 0.403 -18.806 1.00 88.88 174 THR A N 1
ATOM 1254 C CA . THR A 1 174 ? -6.391 1.484 -18.907 1.00 88.88 174 THR A CA 1
ATOM 1255 C C . THR A 1 174 ? -7.193 1.582 -17.615 1.00 88.88 174 THR A C 1
ATOM 1257 O O . THR A 1 174 ? -8.26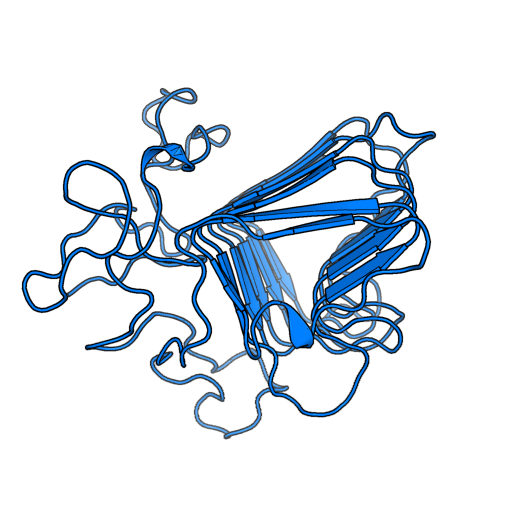2 1.031 -17.434 1.00 88.88 174 THR A O 1
ATOM 1260 N N . TRP A 1 175 ? -6.689 2.395 -16.694 1.00 92.00 175 TRP A N 1
ATOM 1261 C CA . TRP A 1 175 ? -7.244 2.568 -15.347 1.00 92.00 175 TRP A CA 1
ATOM 1262 C C . TRP A 1 175 ? -8.714 3.049 -15.263 1.00 92.00 175 TRP A C 1
ATOM 1264 O O . TRP A 1 175 ? -9.319 3.037 -14.191 1.00 92.00 175 TRP A O 1
ATOM 1274 N N . ALA A 1 176 ? -9.277 3.587 -16.348 1.00 94.25 176 ALA A N 1
ATOM 1275 C CA . ALA A 1 176 ? -10.483 4.415 -16.297 1.00 94.25 176 ALA A CA 1
ATOM 1276 C C . ALA A 1 176 ? -11.781 3.633 -16.031 1.00 94.25 176 ALA A C 1
ATOM 1278 O O . ALA A 1 176 ? -12.719 4.211 -15.470 1.00 94.25 176 ALA A O 1
ATOM 1279 N N . ASP A 1 177 ? -11.851 2.368 -16.440 1.00 93.50 177 ASP A N 1
ATOM 1280 C CA . ASP A 1 177 ? -13.004 1.476 -16.277 1.00 93.50 177 ASP A CA 1
ATOM 1281 C C . ASP A 1 177 ? -12.749 0.313 -15.302 1.00 93.50 177 ASP A C 1
ATOM 1283 O O . ASP A 1 177 ? -13.677 -0.448 -15.015 1.00 93.50 177 ASP A O 1
ATOM 1287 N N . ASN A 1 178 ? -11.550 0.232 -14.718 1.00 94.50 178 ASN A N 1
ATOM 1288 C CA . ASN A 1 178 ? -11.228 -0.690 -13.632 1.00 94.50 178 ASN A CA 1
ATOM 1289 C C . ASN A 1 178 ? -12.119 -0.437 -12.401 1.00 94.50 178 ASN A C 1
ATOM 1291 O O . ASN A 1 178 ? -12.281 0.694 -11.928 1.00 94.50 178 ASN A O 1
ATOM 1295 N N . VAL A 1 179 ? -12.670 -1.512 -11.833 1.00 96.00 179 VAL A N 1
ATOM 1296 C CA . VAL A 1 179 ? -13.479 -1.489 -10.607 1.00 96.00 179 VAL A CA 1
ATOM 1297 C C . VAL A 1 179 ? -12.777 -2.308 -9.532 1.00 96.00 179 VAL A C 1
ATOM 1299 O O . VAL A 1 179 ? -12.931 -3.526 -9.444 1.00 96.00 179 VAL A O 1
ATOM 1302 N N . LEU A 1 180 ? -12.019 -1.595 -8.699 1.00 96.38 180 LEU A N 1
ATOM 1303 C CA . LEU A 1 180 ? -11.093 -2.148 -7.704 1.00 96.38 180 LEU A CA 1
ATOM 1304 C C . LEU A 1 180 ? -11.681 -2.203 -6.283 1.00 96.38 180 LEU A C 1
ATOM 1306 O O . LEU A 1 180 ? -10.951 -2.236 -5.295 1.00 96.38 180 LEU A O 1
ATOM 1310 N N . THR A 1 181 ? -13.009 -2.188 -6.169 1.00 97.44 181 THR A N 1
ATOM 1311 C CA . THR A 1 181 ? -13.712 -2.579 -4.938 1.00 97.44 181 THR A CA 1
ATOM 1312 C C . THR A 1 181 ? -13.761 -4.102 -4.833 1.00 97.44 181 THR A C 1
ATOM 1314 O O . THR A 1 181 ? -13.808 -4.787 -5.859 1.00 97.44 181 THR A O 1
ATOM 1317 N N . LEU A 1 182 ? -13.806 -4.633 -3.612 1.00 97.94 182 LEU A N 1
ATOM 1318 C CA . LEU A 1 182 ? -13.842 -6.075 -3.363 1.00 97.94 182 LEU A CA 1
ATOM 1319 C C . LEU A 1 182 ? -15.196 -6.690 -3.745 1.00 97.94 182 LEU A C 1
ATOM 1321 O O . LEU A 1 182 ? -16.264 -6.151 -3.438 1.00 97.94 182 LEU A O 1
ATOM 1325 N N . GLY A 1 183 ? -15.153 -7.828 -4.431 1.00 96.19 183 GLY A N 1
ATOM 1326 C CA . GLY A 1 183 ? -16.322 -8.618 -4.797 1.00 96.19 183 GLY A CA 1
ATOM 1327 C C . GLY A 1 183 ? -16.803 -9.548 -3.671 1.00 96.19 183 GLY A C 1
ATOM 1328 O O . GLY A 1 183 ? -16.127 -9.722 -2.656 1.00 96.19 183 GLY A O 1
ATOM 1329 N N . PRO A 1 184 ? -17.988 -10.170 -3.826 1.00 94.50 184 PRO A N 1
ATOM 1330 C CA . PRO A 1 184 ? -18.499 -11.150 -2.868 1.00 94.50 184 PRO A CA 1
ATOM 1331 C C . PRO A 1 184 ? -17.543 -12.333 -2.666 1.00 94.50 184 PRO A C 1
ATOM 1333 O O . PRO A 1 184 ? -17.086 -12.934 -3.638 1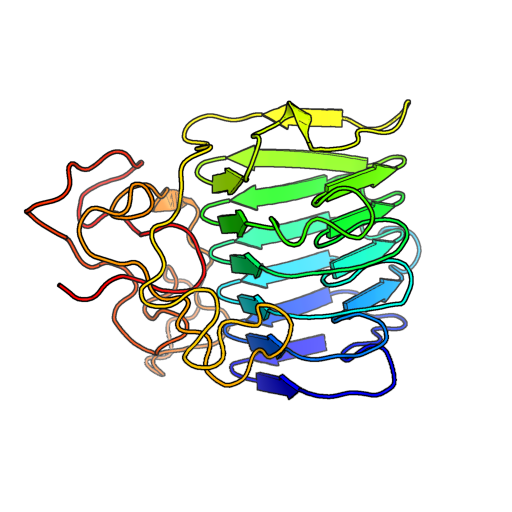.00 94.50 184 PRO A O 1
ATOM 1336 N N . GLY A 1 185 ? -17.300 -12.705 -1.406 1.00 94.75 185 GLY A N 1
ATOM 1337 C CA . GLY A 1 185 ? -16.427 -13.829 -1.049 1.00 94.75 185 GLY A CA 1
ATOM 1338 C C . GLY A 1 185 ? -14.930 -13.550 -1.201 1.00 94.75 185 GLY A C 1
ATOM 1339 O O . GLY A 1 185 ? -14.141 -14.494 -1.150 1.00 94.75 185 GLY A O 1
ATOM 1340 N N . SER A 1 186 ? -14.542 -12.287 -1.402 1.00 97.75 186 SER A N 1
ATOM 1341 C CA . SER A 1 186 ? -13.141 -11.874 -1.393 1.00 97.75 186 SER A CA 1
ATOM 1342 C C . SER A 1 186 ? -12.459 -12.268 -0.074 1.00 97.75 186 SER A C 1
ATOM 1344 O O . SER A 1 186 ? -13.025 -12.030 0.992 1.00 97.75 186 SER A O 1
ATOM 1346 N N . PRO A 1 187 ? -11.237 -12.830 -0.115 1.00 97.94 187 PRO A N 1
ATOM 1347 C CA . PRO A 1 187 ? -10.451 -13.115 1.085 1.00 97.94 187 PRO A CA 1
ATOM 1348 C C . PRO A 1 187 ? -9.924 -11.844 1.767 1.00 97.94 187 PRO A C 1
ATOM 1350 O O . PRO A 1 187 ? -9.413 -11.929 2.877 1.00 97.94 187 PRO A O 1
ATOM 1353 N N . CYS A 1 188 ? -10.011 -10.691 1.097 1.00 98.44 188 CYS A N 1
ATOM 1354 C CA . CYS A 1 188 ? -9.625 -9.393 1.642 1.00 98.44 188 CYS A CA 1
ATOM 1355 C C . CYS A 1 188 ? -10.728 -8.744 2.493 1.00 98.44 188 CYS A C 1
ATOM 1357 O O . CYS A 1 188 ? -10.443 -7.736 3.140 1.00 98.44 188 CYS A O 1
ATOM 1359 N N . VAL A 1 189 ? -11.950 -9.292 2.478 1.00 98.50 189 VAL A N 1
ATOM 1360 C CA . VAL A 1 189 ? -13.068 -8.808 3.299 1.00 98.50 189 VAL A CA 1
ATOM 1361 C C . VAL A 1 189 ? -12.913 -9.307 4.737 1.00 98.50 189 VAL A C 1
ATOM 1363 O O . VAL A 1 189 ? -12.541 -10.466 4.938 1.00 98.50 189 VAL A O 1
ATOM 1366 N N . ASP A 1 190 ? -13.146 -8.437 5.721 1.00 97.88 190 ASP A N 1
ATOM 1367 C CA . ASP A 1 190 ? -13.041 -8.722 7.163 1.00 97.88 190 ASP A CA 1
ATOM 1368 C C . ASP A 1 190 ? -11.682 -9.349 7.574 1.00 97.88 190 ASP A C 1
ATOM 1370 O O . ASP A 1 190 ? -11.581 -10.197 8.473 1.00 97.88 190 ASP A O 1
ATOM 1374 N N . ALA A 1 191 ? -10.599 -8.947 6.897 1.00 98.38 191 ALA A N 1
ATOM 1375 C CA . ALA A 1 191 ? -9.261 -9.546 7.025 1.00 98.38 191 ALA A CA 1
ATOM 1376 C C . ALA A 1 191 ? -8.178 -8.594 7.575 1.00 98.38 191 ALA A C 1
ATOM 1378 O O . ALA A 1 191 ? -7.047 -9.018 7.842 1.00 98.38 191 ALA A O 1
ATOM 1379 N N . GLY A 1 192 ? -8.495 -7.313 7.757 1.00 98.25 192 GLY A N 1
ATOM 1380 C CA . GLY A 1 192 ? -7.568 -6.293 8.242 1.00 98.25 192 GLY A CA 1
ATOM 1381 C C . GLY A 1 192 ? -7.422 -6.226 9.762 1.00 98.25 192 GLY A C 1
ATOM 1382 O O . GLY A 1 192 ? -8.043 -6.959 10.527 1.00 98.25 192 GLY A O 1
ATOM 1383 N N . ASP A 1 193 ? -6.555 -5.329 10.219 1.00 98.50 193 ASP A N 1
ATOM 1384 C CA . ASP A 1 193 ? -6.322 -5.040 11.634 1.00 98.50 193 ASP A CA 1
ATOM 1385 C C . ASP A 1 193 ? -6.910 -3.681 12.015 1.00 98.50 193 ASP A C 1
ATOM 1387 O O . ASP A 1 193 ? -6.413 -2.628 11.601 1.00 98.50 193 ASP A O 1
ATOM 1391 N N . ASN A 1 194 ? -7.938 -3.694 12.862 1.00 97.88 194 ASN A N 1
ATOM 1392 C CA . ASN A 1 194 ? -8.612 -2.483 13.328 1.00 97.88 194 ASN A CA 1
ATOM 1393 C C . ASN A 1 194 ? -7.675 -1.551 14.111 1.00 97.88 194 ASN A C 1
ATOM 1395 O O . ASN A 1 194 ? -7.901 -0.343 14.143 1.00 97.88 194 ASN A O 1
ATOM 1399 N N . ALA A 1 195 ? -6.625 -2.084 14.747 1.00 96.81 195 ALA A N 1
ATOM 1400 C CA . ALA A 1 195 ? -5.650 -1.282 15.485 1.00 96.81 195 ALA A CA 1
ATOM 1401 C C . ALA A 1 195 ? -4.608 -0.610 14.574 1.00 96.81 195 ALA A C 1
ATOM 1403 O O . ALA A 1 195 ? -3.883 0.272 15.036 1.00 96.81 195 ALA A O 1
ATOM 1404 N N . ALA A 1 196 ? -4.525 -1.014 13.301 1.00 96.38 196 ALA A N 1
ATOM 1405 C CA . ALA A 1 196 ? -3.620 -0.441 12.306 1.00 96.38 196 ALA A CA 1
ATOM 1406 C C . ALA A 1 196 ? -4.259 0.691 11.479 1.00 96.38 196 ALA A C 1
ATOM 1408 O O . ALA A 1 196 ? -3.592 1.261 10.613 1.00 96.38 196 ALA A O 1
ATOM 1409 N N . LEU A 1 197 ? -5.525 1.034 11.742 1.00 95.12 197 LEU A N 1
ATOM 1410 C CA . LEU A 1 197 ? -6.152 2.216 11.161 1.00 95.12 197 LEU A CA 1
ATOM 1411 C C . LEU A 1 197 ? -5.408 3.484 11.585 1.00 95.12 197 LEU A C 1
ATOM 1413 O O . LEU A 1 197 ? -5.109 3.689 12.764 1.00 95.12 197 LEU A O 1
ATOM 1417 N N . ALA A 1 198 ? -5.111 4.337 10.606 1.00 91.69 198 ALA A N 1
ATOM 1418 C CA . ALA A 1 198 ? -4.539 5.645 10.866 1.00 91.69 198 ALA A CA 1
ATOM 1419 C C . ALA A 1 198 ? -5.568 6.557 11.552 1.00 91.69 198 ALA A C 1
ATOM 1421 O O . ALA A 1 198 ? -6.778 6.363 11.423 1.00 91.69 198 ALA A O 1
ATOM 1422 N N . SER A 1 199 ? -5.072 7.564 12.271 1.00 91.56 199 SER A N 1
ATOM 1423 C CA . SER A 1 199 ? -5.906 8.659 12.769 1.00 91.56 199 SER A CA 1
ATOM 1424 C C . SER A 1 199 ? -6.486 9.466 11.607 1.00 91.56 199 SER A C 1
ATOM 1426 O O . SER A 1 199 ? -5.770 9.672 10.619 1.00 91.56 199 SER A O 1
ATOM 1428 N N . ASP A 1 200 ? -7.690 10.008 11.759 1.00 91.06 200 ASP A N 1
ATOM 1429 C CA . ASP A 1 200 ? -8.358 10.862 10.776 1.00 91.06 200 ASP A CA 1
ATOM 1430 C C . ASP A 1 200 ? -7.731 12.263 10.662 1.00 91.06 200 ASP A C 1
ATOM 1432 O O . ASP A 1 200 ? -8.331 13.299 10.933 1.00 91.06 200 ASP A O 1
ATOM 1436 N N . PHE A 1 201 ? -6.470 12.326 10.241 1.00 84.62 201 PHE A N 1
ATOM 1437 C CA . PHE A 1 201 ? -5.723 13.582 10.177 1.00 84.62 201 PHE A CA 1
ATOM 1438 C C . PHE A 1 201 ? -6.370 14.626 9.246 1.00 84.62 201 PHE A C 1
ATOM 1440 O O . PHE A 1 201 ? -6.089 15.819 9.383 1.00 84.62 201 PHE A O 1
ATOM 1447 N N . GLY A 1 202 ? -7.185 14.166 8.293 1.00 81.06 202 GLY A N 1
ATOM 1448 C CA . GLY A 1 202 ? -7.843 14.993 7.290 1.00 81.06 202 GLY A CA 1
ATOM 1449 C C . GLY A 1 202 ? -9.262 15.431 7.646 1.00 81.06 202 GLY A C 1
ATOM 1450 O O . GLY A 1 202 ? -9.854 16.112 6.810 1.00 81.06 202 GLY A O 1
ATOM 1451 N N . ASP A 1 203 ? -9.790 15.067 8.827 1.00 89.19 203 ASP A N 1
ATOM 1452 C CA . ASP A 1 203 ? -11.188 15.334 9.222 1.00 89.19 203 ASP A CA 1
ATOM 1453 C C . ASP A 1 203 ? -12.150 14.911 8.096 1.00 89.19 203 ASP A C 1
ATOM 1455 O O . ASP A 1 203 ? -12.861 15.725 7.493 1.00 89.19 203 ASP A O 1
ATOM 1459 N N . LEU A 1 204 ? -12.045 13.645 7.680 1.00 87.88 204 LEU A N 1
ATOM 1460 C CA . LEU A 1 204 ? -12.618 13.154 6.428 1.00 87.88 204 LEU A CA 1
ATOM 1461 C C . LEU A 1 204 ? -14.146 13.215 6.411 1.00 87.88 204 LEU A C 1
ATOM 1463 O O . LEU A 1 204 ? -14.723 13.377 5.324 1.00 87.88 204 LEU A O 1
ATOM 1467 N N . ASP A 1 205 ? -14.787 13.108 7.572 1.00 91.25 205 ASP A N 1
ATOM 1468 C CA . ASP A 1 205 ? -16.236 13.234 7.735 1.00 91.25 205 ASP A CA 1
ATOM 1469 C C . ASP A 1 205 ? -16.700 14.628 8.216 1.00 91.25 205 ASP A C 1
ATOM 1471 O O . ASP A 1 205 ? -17.884 14.959 8.075 1.00 91.25 205 ASP A O 1
ATOM 1475 N N . GLY A 1 206 ? -15.770 15.491 8.636 1.00 92.75 206 GLY A N 1
ATOM 1476 C CA . GLY A 1 206 ? -16.006 16.899 8.946 1.00 92.75 206 GLY A CA 1
ATOM 1477 C C . GLY A 1 206 ? -16.615 17.150 10.324 1.00 92.75 206 GLY A C 1
ATOM 1478 O O . GLY A 1 206 ? -17.293 18.174 10.504 1.00 92.75 206 GLY A O 1
ATOM 1479 N N . ASP A 1 207 ? -16.448 16.223 11.267 1.00 94.44 207 ASP A N 1
ATOM 1480 C CA . ASP A 1 207 ? -16.953 16.345 12.634 1.00 94.44 207 ASP A CA 1
ATOM 1481 C C . ASP A 1 207 ? -15.966 17.046 13.598 1.00 94.44 207 ASP A C 1
ATOM 1483 O O . ASP A 1 207 ? -16.372 17.559 14.652 1.00 94.44 207 ASP A O 1
ATOM 1487 N N . GLY A 1 208 ? -14.703 17.187 13.180 1.00 93.88 208 GLY A N 1
ATOM 1488 C CA . GLY A 1 208 ? -13.623 17.858 13.895 1.00 93.88 208 GLY A CA 1
ATOM 1489 C C . GLY A 1 208 ? -12.776 16.966 14.812 1.00 93.88 208 GLY A C 1
ATOM 1490 O O . GLY A 1 208 ? -11.859 17.501 15.454 1.00 93.88 208 GLY A O 1
ATOM 1491 N N . ASP A 1 209 ? -13.032 15.657 14.905 1.00 94.19 209 ASP A N 1
ATOM 1492 C CA . ASP A 1 209 ? -12.217 14.697 15.662 1.00 94.19 209 ASP A CA 1
ATOM 1493 C C . ASP A 1 209 ? -11.107 14.072 14.804 1.00 94.19 209 ASP A C 1
ATOM 1495 O O . ASP A 1 209 ? -11.175 12.950 14.331 1.00 94.19 209 ASP A O 1
ATOM 1499 N N . VAL A 1 210 ? -9.979 14.770 14.675 1.00 92.12 210 VAL A N 1
ATOM 1500 C CA . VAL A 1 210 ? -8.844 14.273 13.869 1.00 92.12 210 VAL A CA 1
ATOM 1501 C C . VAL A 1 210 ? -8.003 13.169 14.531 1.00 92.12 210 VAL A C 1
ATOM 1503 O O . VAL A 1 210 ? -6.946 12.784 14.017 1.00 92.12 210 VAL A O 1
ATOM 1506 N N . LEU A 1 211 ? -8.377 12.731 15.737 1.00 92.44 211 LEU A N 1
ATOM 1507 C CA . LEU A 1 211 ? -7.628 11.734 16.508 1.00 92.44 211 LEU A CA 1
ATOM 1508 C C . LEU A 1 211 ? -8.304 10.366 16.524 1.00 92.44 211 LEU A C 1
ATOM 1510 O O . LEU A 1 211 ? -7.673 9.399 16.966 1.00 92.44 211 LEU A O 1
ATOM 1514 N N . GLU A 1 212 ? -9.544 10.268 16.056 1.00 93.50 212 GLU A N 1
ATOM 1515 C CA . GLU A 1 212 ? -10.212 8.985 15.911 1.00 93.50 212 GLU A CA 1
ATOM 1516 C C . GLU A 1 212 ? -9.626 8.162 14.752 1.00 93.50 212 GLU A C 1
ATOM 1518 O O . GLU A 1 212 ? -8.958 8.710 13.872 1.00 93.50 212 GLU A O 1
ATOM 1523 N N . PRO A 1 213 ? -9.811 6.830 14.742 1.00 94.50 213 PRO A N 1
ATOM 1524 C CA . PRO A 1 213 ? -9.495 6.023 13.571 1.00 94.50 213 PRO A CA 1
ATOM 1525 C C . PRO A 1 213 ? -10.324 6.477 12.373 1.00 94.50 213 PRO A C 1
ATOM 1527 O O . PRO A 1 213 ? -11.524 6.685 12.516 1.00 94.50 213 PRO A O 1
ATOM 1530 N N . VAL A 1 214 ? -9.698 6.548 11.201 1.00 92.88 214 VAL A N 1
ATOM 1531 C CA . VAL A 1 214 ? -10.335 7.055 9.984 1.00 92.88 214 VAL A CA 1
ATOM 1532 C C . VAL A 1 214 ? -11.751 6.478 9.744 1.00 92.88 214 VAL A C 1
ATOM 1534 O O . VAL A 1 214 ? -11.891 5.259 9.577 1.00 92.88 214 VAL A O 1
ATOM 1537 N N . PRO A 1 215 ? -12.804 7.325 9.711 1.00 95.12 215 PRO A N 1
ATOM 1538 C CA . PRO A 1 215 ? -14.193 6.858 9.735 1.00 95.12 215 PRO A CA 1
ATOM 1539 C C . PRO A 1 215 ? -14.710 6.407 8.365 1.00 95.12 215 PRO A C 1
ATOM 1541 O O . PRO A 1 215 ? -15.621 5.578 8.283 1.00 95.12 215 PRO A O 1
ATOM 1544 N N . LEU A 1 216 ? -14.133 6.934 7.282 1.00 95.88 216 LEU A N 1
ATOM 1545 C CA . LEU A 1 216 ? -14.597 6.735 5.909 1.00 95.88 216 LEU A CA 1
ATOM 1546 C C . LEU A 1 216 ? -13.517 6.110 5.031 1.00 95.88 216 LEU A C 1
ATOM 1548 O O . LEU A 1 216 ? -12.352 6.415 5.214 1.00 95.88 216 LEU A O 1
ATOM 1552 N N . ASP A 1 217 ? -13.881 5.279 4.058 1.00 96.81 217 ASP A N 1
ATOM 1553 C CA . ASP A 1 217 ? -12.976 4.719 3.051 1.00 96.81 217 ASP A CA 1
ATOM 1554 C C . ASP A 1 217 ? -12.738 5.668 1.850 1.00 96.81 217 ASP A C 1
ATOM 1556 O O . ASP A 1 217 ? -13.240 6.795 1.789 1.00 96.81 217 ASP A O 1
ATOM 1560 N N . LEU A 1 218 ? -12.007 5.206 0.826 1.00 96.12 218 LEU A N 1
ATOM 1561 C CA . LEU A 1 218 ? -11.743 5.990 -0.392 1.00 96.12 218 LEU A CA 1
ATOM 1562 C C . LEU A 1 218 ? -13.008 6.319 -1.224 1.00 96.12 218 LEU A C 1
ATOM 1564 O O . LEU A 1 218 ? -12.975 7.187 -2.112 1.00 96.12 218 LEU A O 1
ATOM 1568 N N . ALA A 1 219 ? -14.120 5.618 -1.003 1.00 95.44 219 ALA A N 1
ATOM 1569 C CA . ALA A 1 219 ? -15.426 5.897 -1.600 1.00 95.44 219 ALA A CA 1
ATOM 1570 C C . ALA A 1 219 ? -16.325 6.763 -0.699 1.00 95.44 219 ALA A C 1
ATOM 1572 O O . ALA A 1 219 ? -17.457 7.064 -1.091 1.00 95.44 219 ALA A O 1
ATOM 1573 N N . LEU A 1 220 ? -15.813 7.222 0.449 1.00 94.25 220 LEU A N 1
ATOM 1574 C CA . LEU A 1 220 ? -16.550 7.960 1.477 1.00 94.25 220 LEU A CA 1
ATOM 1575 C C . LEU A 1 220 ? -17.702 7.144 2.080 1.00 94.25 220 LEU A C 1
ATOM 1577 O O . LEU A 1 220 ? -18.742 7.700 2.437 1.00 94.25 220 LEU A O 1
ATOM 1581 N N . GLN A 1 221 ? -17.543 5.825 2.136 1.00 96.25 221 GLN A N 1
ATOM 1582 C CA . GLN A 1 221 ? -18.421 4.911 2.864 1.00 96.25 221 GLN A CA 1
ATOM 1583 C C . GLN A 1 221 ? -17.809 4.581 4.227 1.00 96.25 221 GLN A C 1
ATOM 1585 O O . GLN A 1 221 ? -16.602 4.758 4.387 1.00 96.25 221 GLN A O 1
ATOM 1590 N N . PRO A 1 222 ? -18.595 4.119 5.217 1.00 96.31 222 PRO A N 1
ATOM 1591 C CA . PRO A 1 222 ? -18.049 3.737 6.514 1.00 96.31 222 PRO A CA 1
ATOM 1592 C C . PRO A 1 222 ? -16.899 2.743 6.353 1.00 96.31 222 PRO A C 1
ATOM 1594 O O . PRO A 1 222 ? -17.027 1.762 5.625 1.00 96.31 222 PRO A O 1
ATOM 1597 N N . ARG A 1 223 ? -15.784 2.993 7.042 1.00 96.06 223 ARG A N 1
ATOM 1598 C CA . ARG A 1 223 ? -14.559 2.190 6.922 1.00 96.06 223 ARG A CA 1
ATOM 1599 C C . ARG A 1 223 ? -14.617 0.853 7.667 1.00 96.06 223 ARG A C 1
ATOM 1601 O O . ARG A 1 223 ? -13.630 0.139 7.685 1.00 96.06 223 ARG A O 1
ATOM 1608 N N . ARG A 1 224 ? -15.724 0.573 8.354 1.00 96.19 224 ARG A N 1
ATOM 1609 C CA . ARG A 1 224 ? -15.939 -0.620 9.178 1.00 96.19 224 ARG A CA 1
ATOM 1610 C C . ARG A 1 224 ? -17.350 -1.127 8.939 1.00 96.19 224 ARG A C 1
ATOM 1612 O O . ARG A 1 224 ? -18.291 -0.614 9.557 1.00 96.19 224 ARG A O 1
ATOM 1619 N N . VAL A 1 225 ? -17.501 -2.098 8.049 1.00 96.75 225 VAL A N 1
ATOM 1620 C CA . VAL A 1 225 ? -18.792 -2.691 7.687 1.00 96.75 225 VAL A CA 1
ATOM 1621 C C . VAL A 1 225 ? -18.659 -4.205 7.635 1.00 96.75 225 VAL A C 1
ATOM 1623 O O . VAL A 1 225 ? -17.944 -4.740 6.811 1.00 96.75 225 VAL A O 1
ATOM 1626 N N . ASP A 1 226 ? -19.409 -4.876 8.506 1.00 94.81 226 ASP A N 1
ATOM 1627 C CA . ASP A 1 226 ? -19.404 -6.334 8.639 1.00 94.81 226 ASP A CA 1
ATOM 1628 C C . ASP A 1 226 ? -20.068 -6.987 7.416 1.00 94.81 226 ASP A C 1
ATOM 1630 O O . ASP A 1 226 ? -21.226 -6.659 7.108 1.00 94.81 226 ASP A O 1
ATOM 1634 N N . ASP A 1 227 ? -19.393 -7.930 6.749 1.00 93.81 227 ASP A N 1
ATOM 1635 C CA . ASP A 1 227 ? -20.060 -8.878 5.857 1.00 93.81 227 ASP A CA 1
ATOM 1636 C C . ASP A 1 227 ? -20.372 -10.173 6.624 1.00 93.81 227 ASP A C 1
ATOM 1638 O O . ASP A 1 227 ? -19.533 -11.066 6.723 1.00 93.81 227 ASP A O 1
ATOM 1642 N N . PRO A 1 228 ? -21.623 -10.383 7.075 1.00 92.00 228 PRO A N 1
ATOM 1643 C CA . PRO A 1 228 ? -21.973 -11.547 7.888 1.00 92.00 228 PRO A CA 1
ATOM 1644 C C . PRO A 1 228 ? -21.850 -12.889 7.141 1.00 92.00 228 PRO A C 1
ATOM 1646 O O . PRO A 1 228 ? -22.067 -13.950 7.739 1.00 92.00 228 PRO A O 1
ATOM 1649 N N . LEU A 1 229 ? -21.597 -12.873 5.827 1.00 91.94 229 LEU A N 1
ATOM 1650 C CA . LEU A 1 229 ? -21.368 -14.064 5.009 1.00 91.94 229 LEU A CA 1
ATOM 1651 C C . LEU A 1 229 ? -19.881 -14.403 4.842 1.00 91.94 229 LEU A C 1
ATOM 1653 O O . LEU A 1 229 ? -19.580 -15.508 4.375 1.00 91.94 229 LEU A O 1
ATOM 1657 N N . VAL A 1 230 ? -18.972 -13.505 5.220 1.00 93.06 230 VAL A N 1
ATOM 1658 C CA . VAL A 1 230 ? -17.523 -13.723 5.209 1.00 93.06 230 VAL A CA 1
ATOM 1659 C C . VAL A 1 230 ? -17.053 -13.966 6.649 1.00 93.06 230 VAL A C 1
ATOM 1661 O O . VAL A 1 230 ? -17.510 -13.311 7.577 1.00 93.06 230 VAL A O 1
ATOM 1664 N N . PRO A 1 231 ? -16.201 -14.973 6.904 1.00 94.31 231 PRO A 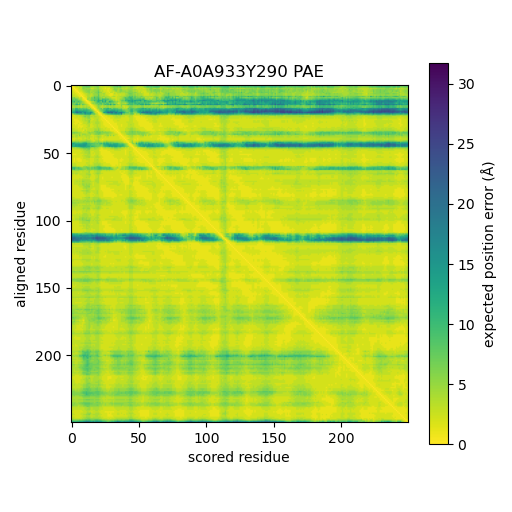N 1
ATOM 1665 C CA . PRO A 1 231 ? -15.625 -15.137 8.230 1.00 94.31 231 PRO A CA 1
ATOM 1666 C C . PRO A 1 231 ? -14.645 -14.008 8.562 1.00 94.31 231 PRO A C 1
ATOM 1668 O O . PRO A 1 231 ? -13.683 -13.810 7.826 1.00 94.31 231 PRO A O 1
ATOM 1671 N N . ASP A 1 232 ? -14.805 -13.409 9.737 1.00 96.75 232 ASP A N 1
ATOM 1672 C CA . ASP A 1 232 ? -13.797 -12.568 10.387 1.00 96.75 232 ASP A CA 1
ATOM 1673 C C . ASP A 1 232 ? -12.443 -13.289 10.483 1.00 96.75 232 ASP A C 1
ATOM 1675 O O . ASP A 1 232 ? -12.254 -14.204 11.297 1.00 96.75 232 ASP A O 1
ATOM 1679 N N . THR A 1 233 ? -11.480 -12.882 9.657 1.00 97.31 233 THR A N 1
ATOM 1680 C CA . THR A 1 233 ? -10.106 -13.421 9.681 1.00 97.31 233 THR A CA 1
ATOM 1681 C C . THR A 1 233 ? -9.073 -12.414 10.170 1.00 97.31 233 THR A C 1
ATOM 1683 O O . THR A 1 233 ? -7.955 -12.809 10.519 1.00 97.31 233 THR A O 1
ATOM 1686 N N . GLY A 1 234 ? -9.449 -11.137 10.228 1.00 97.12 234 GLY A N 1
ATOM 1687 C CA . GLY A 1 234 ? -8.613 -10.047 10.699 1.00 97.12 234 GLY A CA 1
ATOM 1688 C C . GLY A 1 234 ? -8.495 -9.947 12.221 1.00 97.12 234 GLY A C 1
ATOM 1689 O O . GLY A 1 234 ? -8.867 -10.844 12.984 1.00 97.12 234 GLY A O 1
ATOM 1690 N N . ALA A 1 235 ? -7.935 -8.829 12.679 1.00 97.94 235 ALA A N 1
ATOM 1691 C CA . ALA A 1 235 ? -7.636 -8.572 14.081 1.00 97.94 235 ALA A CA 1
ATOM 1692 C C . ALA A 1 235 ? -8.457 -7.399 14.637 1.00 97.94 235 ALA A C 1
ATOM 1694 O O . ALA A 1 235 ? -8.459 -6.292 14.103 1.00 97.94 235 ALA A O 1
ATOM 1695 N N . GLY A 1 236 ? -9.116 -7.629 15.775 1.00 96.75 236 GLY A N 1
ATOM 1696 C CA . GLY A 1 236 ? -9.909 -6.620 16.473 1.00 96.75 236 GLY A CA 1
ATOM 1697 C C . GLY A 1 236 ? -11.302 -7.121 16.837 1.00 96.75 236 GLY A C 1
ATOM 1698 O O . GLY A 1 236 ? -11.607 -8.303 16.717 1.00 96.75 236 GLY A O 1
ATOM 1699 N N . ALA A 1 237 ? -12.138 -6.213 17.338 1.00 95.56 237 ALA A N 1
ATOM 1700 C CA . ALA A 1 237 ? -13.559 -6.479 17.524 1.00 95.56 237 ALA A CA 1
ATOM 1701 C C . ALA A 1 237 ? -14.324 -6.103 16.251 1.00 95.56 237 ALA A C 1
ATOM 1703 O O . ALA A 1 237 ? -14.115 -4.997 15.743 1.00 95.56 237 ALA A O 1
ATOM 1704 N N . ALA A 1 238 ? -15.222 -6.984 15.804 1.00 94.69 238 ALA A N 1
ATOM 1705 C CA . ALA A 1 238 ? -16.117 -6.729 14.682 1.00 94.69 238 ALA A CA 1
ATOM 1706 C C . ALA A 1 238 ? -16.898 -5.401 14.856 1.00 94.69 238 ALA A C 1
ATOM 1708 O O . ALA A 1 238 ? -17.228 -5.031 15.994 1.00 94.69 238 ALA A O 1
ATOM 1709 N N . PRO A 1 239 ? -17.198 -4.668 13.767 1.00 96.81 239 PRO A N 1
ATOM 1710 C CA . PRO A 1 239 ? -16.816 -4.966 12.380 1.00 96.81 239 PRO A CA 1
ATOM 1711 C C . PRO A 1 239 ? -15.301 -4.856 12.154 1.00 96.81 239 PRO A C 1
ATOM 1713 O O . PRO A 1 239 ? -14.660 -3.955 12.727 1.00 96.81 239 PRO A O 1
ATOM 1716 N N . ILE A 1 240 ? -14.739 -5.804 11.403 1.00 97.81 240 ILE A N 1
ATOM 1717 C CA . ILE A 1 240 ? -13.323 -5.840 11.017 1.00 97.81 240 ILE A CA 1
ATOM 1718 C C . ILE A 1 240 ? -13.171 -5.074 9.705 1.00 97.81 240 ILE A C 1
ATOM 1720 O O . ILE A 1 240 ? -14.066 -5.091 8.882 1.00 97.81 240 ILE A O 1
ATOM 1724 N N . VAL A 1 241 ? -12.068 -4.346 9.536 1.00 98.06 241 VAL A N 1
ATOM 1725 C CA . VAL A 1 241 ? -11.816 -3.629 8.279 1.00 98.06 241 VAL A CA 1
ATOM 1726 C C . VAL A 1 241 ? -11.375 -4.551 7.158 1.00 98.06 241 VAL A C 1
ATOM 1728 O O . VAL A 1 241 ? -10.618 -5.503 7.376 1.00 98.06 241 VAL A O 1
ATOM 1731 N N . ASP A 1 242 ? -11.733 -4.177 5.941 1.00 98.62 242 ASP A N 1
ATOM 1732 C CA . ASP A 1 242 ? -11.214 -4.798 4.737 1.00 98.62 242 ASP A CA 1
ATOM 1733 C C . ASP A 1 242 ? -9.775 -4.351 4.450 1.00 98.62 242 ASP A C 1
ATOM 1735 O O . ASP A 1 242 ? -9.299 -3.275 4.852 1.00 98.62 242 ASP A O 1
ATOM 1739 N N . LEU A 1 243 ? -9.063 -5.191 3.700 1.00 98.75 243 LEU A N 1
ATOM 1740 C CA . LEU A 1 243 ? -7.763 -4.836 3.142 1.00 98.75 243 LEU A CA 1
ATOM 1741 C C . LEU A 1 243 ? -7.920 -3.865 1.963 1.00 98.75 243 LEU A C 1
ATOM 1743 O O . LEU A 1 243 ? -8.802 -4.002 1.120 1.00 98.75 243 LEU A O 1
ATOM 1747 N N . GLY A 1 244 ? -6.985 -2.924 1.843 1.00 98.44 244 GLY A N 1
ATOM 1748 C CA . GLY A 1 244 ? -6.887 -2.006 0.710 1.00 98.44 244 GLY A CA 1
ATOM 1749 C C . GLY A 1 244 ? -7.656 -0.697 0.896 1.00 98.44 244 GLY A C 1
ATOM 1750 O O . GLY A 1 244 ? -7.985 -0.283 2.005 1.00 98.44 244 GLY A O 1
ATOM 1751 N N . ALA A 1 245 ? -7.884 0.019 -0.202 1.00 97.81 245 ALA A N 1
ATOM 1752 C CA . ALA A 1 245 ? -8.413 1.385 -0.183 1.00 97.81 245 ALA A CA 1
ATOM 1753 C C . ALA A 1 245 ? -9.921 1.492 0.088 1.00 97.81 245 ALA A C 1
ATOM 1755 O O . ALA A 1 245 ? -10.389 2.549 0.518 1.00 97.81 245 ALA A O 1
ATOM 1756 N N . TYR A 1 246 ? -10.665 0.415 -0.141 1.00 98.06 246 TYR A N 1
ATOM 1757 C CA . TYR A 1 246 ? -12.123 0.386 -0.084 1.00 98.06 246 TYR A CA 1
ATOM 1758 C C . TYR A 1 246 ? -12.613 -0.580 0.985 1.00 98.06 246 TYR A C 1
ATOM 1760 O O . TYR A 1 246 ? -11.997 -1.623 1.176 1.00 98.06 246 TYR A O 1
ATOM 1768 N N . GLU A 1 247 ? -13.737 -0.236 1.605 1.00 97.62 247 GLU A N 1
ATOM 1769 C CA . GLU A 1 247 ? -14.525 -1.140 2.440 1.00 97.62 247 GLU A CA 1
ATOM 1770 C C . GLU A 1 247 ? -15.701 -1.669 1.614 1.00 97.62 247 GLU A C 1
ATOM 1772 O O . GLU A 1 247 ? -16.465 -0.894 1.015 1.00 97.62 247 GLU A O 1
ATOM 1777 N N . ARG A 1 248 ? -15.882 -2.985 1.563 1.00 95.69 248 ARG A N 1
ATOM 1778 C CA . ARG A 1 248 ? -17.000 -3.599 0.860 1.00 95.69 248 ARG A CA 1
ATOM 1779 C C . ARG A 1 248 ? -18.310 -3.228 1.546 1.00 95.69 248 ARG A C 1
ATOM 1781 O O . ARG A 1 248 ? -18.498 -3.396 2.741 1.00 95.69 248 ARG A O 1
ATOM 1788 N N . GLN A 1 249 ? -19.258 -2.771 0.737 1.00 92.12 249 GLN A N 1
ATOM 1789 C CA . G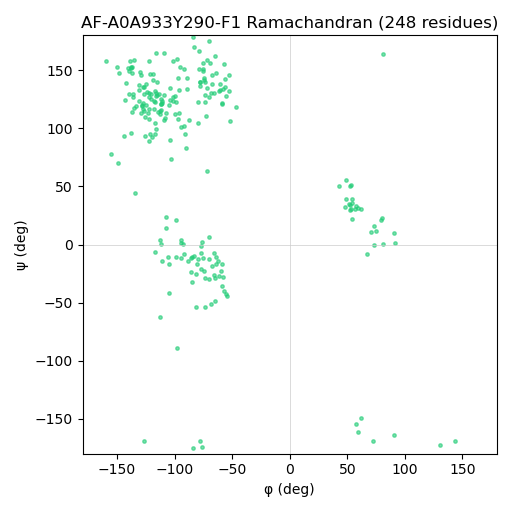LN A 1 249 ? -20.628 -2.528 1.174 1.00 92.12 249 GLN A CA 1
ATOM 1790 C C . GLN A 1 249 ? -21.487 -3.733 0.732 1.00 92.12 249 GLN A C 1
ATOM 1792 O O . GLN A 1 249 ? -21.597 -3.950 -0.481 1.00 92.12 249 GLN A O 1
ATOM 1797 N N . PRO A 1 250 ? -22.009 -4.559 1.662 1.00 80.31 250 PRO A N 1
ATOM 1798 C CA . PRO A 1 250 ? -22.740 -5.792 1.350 1.00 80.31 250 PRO A CA 1
ATOM 1799 C C . PRO A 1 250 ? -24.103 -5.590 0.671 1.00 80.31 250 PRO A C 1
ATOM 1801 O O . PRO A 1 250 ? -24.741 -4.525 0.849 1.00 80.31 250 PRO A O 1
#

Foldseek 3Di:
DEDELEEFEQAAAASEDDPDDLEYYAYLYEFEHAAAAHYDDAYDQQRYEYEAYLYEQAQQEEHAERYYEAANHVEYEHAQAEHENAAHQNARHEEHALHAYYEHFLAEQYYDPPHHQQNAEYHLYEYEYELYEHAVPPVSYHADPNYYYHYYYLYHHDDQQFVACCAPVNHSNDPPRGRRDGDPPGPQALRGAPVSADFQCPCLVVPPRRGDRNQAFSVRHGQFDADPVYDNNYHDDHSGGGRHRDHDDD

Mean predicted aligned error: 3.93 Å

Secondary structure (DSSP, 8-state):
-EEES-EEE--SS-SEE--S-SEEEEES-EEES-TT-SEEEE-STT--EEEEES-EEES-BSSSBSSEEEES-SEEEEES-EEES-B-SSBSSEEEES-S-EEEES-EEE---SSSS-SEEEES-EEEEES-EETTGGGGSEE-TT-EEEE-SS-B-S---EEETTTTTT-TT-TTS-EEEEPTT-TTTT-SBGGGPPB-TT-SSSSS-TTSBP-B-TTSSBS----TTS---SBSSSSPPPSSS-----

Sequence (250 aa):
MQLERTRIVDNAGYALYASTPAAIQLVACRIQGNSIGAAYIPGVGGTTTVNVDQCLFDANFGGNVGALWLVQCQSASITNTTFVHGQGSTAGDLYAVSTPAVTLANSIVWNDVGVGGPPIRLFNSTLTVSHSDIHGGPFVIVVGPTSTLNWGAGNLNADPLFVSEYGADGDPTTWADNVLTLGPGSPCVDAGDNAALASDFGDLDGDGDVLEPVPLDLALQPRRVDDPLVPDTGAGAAPIVDLGAYERQP

pLDDT: mean 93.05, std 7.3, range [59.06, 98.88]